Protein AF-A0A7C6TUE0-F1 (afdb_monomer_lite)

Sequence (190 aa):
ATIAELAERAGSVYVALAEEENTLAMALAAPWQLSLHDYDEIPGRWWDRRIYRERVDLGPMQSAWQAESEYIRWRLVELGSQQPTDDGEQKETQLATIILREQRQIWESLPSASYWTYRVRYRSEDPSAAPVPWNVGWGQTRDLEATSTMFHREMIRQTLLITAGALGLGIVIAVTHYIGRRRSRSSGQV

Secondary structure (DSSP, 8-state):
--HHHHHHHHHHHHHHHTTS-SHHHHHHHGGGS-EEEEEEEE--SSEEEEEEEEEEE-HHHHHHHHHHHHHHHHHHHHHHH---SSHHHHHHHHHHHHHHHHHHHHHHHHHHH-EEEE----TT--GGGPPPPEEEETT-EEEEEEEEEEE-HHHHHHHHHHHHHHHHHHHHHHHHHHHHHHHHHHTS--

Radius of gyration: 34.16 Å; chains: 1; bounding box: 78×21×117 Å

Structure (mmCIF, N/CA/C/O backbone):
data_AF-A0A7C6TUE0-F1
#
_entry.id   AF-A0A7C6TUE0-F1
#
loop_
_atom_site.group_PDB
_atom_site.id
_atom_site.type_symbol
_atom_site.label_atom_id
_atom_site.label_alt_id
_atom_site.label_comp_id
_atom_site.label_asym_id
_atom_site.label_entity_id
_atom_site.label_seq_id
_atom_site.pdbx_PDB_ins_code
_atom_site.Cartn_x
_atom_site.Cartn_y
_atom_site.Cartn_z
_atom_site.occupancy
_atom_site.B_iso_or_equiv
_atom_site.auth_seq_id
_atom_site.auth_comp_id
_atom_site.auth_asym_id
_atom_site.auth_atom_id
_atom_site.pdbx_PDB_model_num
ATOM 1 N N . ALA A 1 1 ? 22.301 5.006 -1.115 1.00 62.47 1 ALA A N 1
ATOM 2 C CA . ALA A 1 1 ? 21.858 4.196 0.027 1.00 62.47 1 ALA A CA 1
ATOM 3 C C . ALA A 1 1 ? 21.793 2.755 -0.437 1.00 62.47 1 ALA A C 1
ATOM 5 O O . ALA A 1 1 ? 21.322 2.524 -1.548 1.00 62.47 1 ALA A O 1
ATOM 6 N N . THR A 1 2 ? 22.331 1.821 0.339 1.00 81.31 2 THR A N 1
ATOM 7 C CA . THR A 1 2 ? 22.152 0.386 0.071 1.00 81.31 2 THR A CA 1
ATOM 8 C C . THR A 1 2 ? 20.732 -0.033 0.470 1.00 81.31 2 THR A C 1
ATOM 10 O O . THR A 1 2 ? 20.082 0.664 1.250 1.00 81.31 2 THR A O 1
ATOM 13 N N . ILE A 1 3 ? 20.239 -1.167 -0.041 1.00 82.38 3 ILE A N 1
ATOM 14 C CA . ILE A 1 3 ? 18.932 -1.723 0.365 1.00 82.38 3 ILE A CA 1
ATOM 15 C C . ILE A 1 3 ? 18.876 -1.912 1.889 1.00 82.38 3 ILE A C 1
ATOM 17 O O . ILE A 1 3 ? 17.882 -1.562 2.516 1.00 82.38 3 ILE A O 1
ATOM 21 N N . ALA A 1 4 ? 19.976 -2.378 2.487 1.00 83.62 4 ALA A N 1
ATOM 22 C CA . ALA A 1 4 ? 20.094 -2.556 3.931 1.00 83.62 4 ALA A CA 1
ATOM 23 C C . ALA A 1 4 ? 19.924 -1.238 4.708 1.00 83.62 4 ALA A C 1
ATOM 25 O O . ALA A 1 4 ? 19.180 -1.197 5.679 1.00 83.62 4 ALA A O 1
ATOM 26 N N . GLU A 1 5 ? 20.549 -0.149 4.251 1.00 86.56 5 GLU A N 1
ATOM 27 C CA . GLU A 1 5 ? 20.421 1.165 4.894 1.00 86.56 5 GLU A CA 1
ATOM 28 C C . GLU A 1 5 ? 18.988 1.717 4.789 1.00 86.56 5 GLU A C 1
ATOM 30 O O . GLU A 1 5 ? 18.484 2.350 5.715 1.00 86.56 5 GLU A O 1
ATOM 35 N N . LEU A 1 6 ? 18.309 1.475 3.663 1.00 84.56 6 LEU A N 1
ATOM 36 C CA . LEU A 1 6 ? 16.906 1.860 3.494 1.00 84.56 6 LEU A CA 1
ATOM 37 C C . LEU A 1 6 ? 15.983 1.038 4.394 1.00 84.56 6 LEU A C 1
ATOM 39 O O . LEU A 1 6 ? 15.095 1.614 5.017 1.00 84.56 6 LEU A O 1
ATOM 43 N N . ALA A 1 7 ? 16.212 -0.272 4.494 1.00 86.31 7 ALA A N 1
ATOM 44 C CA . ALA A 1 7 ? 15.457 -1.154 5.375 1.00 86.31 7 ALA A CA 1
ATOM 45 C C . ALA A 1 7 ? 15.642 -0.773 6.852 1.00 86.31 7 ALA A C 1
ATOM 47 O O . ALA A 1 7 ? 14.667 -0.727 7.594 1.00 86.31 7 ALA A O 1
ATOM 48 N N . GLU A 1 8 ? 16.861 -0.422 7.267 1.00 88.50 8 GLU A N 1
ATOM 49 C CA . GLU A 1 8 ? 17.145 0.043 8.629 1.00 88.50 8 GLU A CA 1
ATOM 50 C C . GLU A 1 8 ? 16.400 1.347 8.951 1.00 88.50 8 GLU A C 1
ATOM 52 O O . GLU A 1 8 ? 15.729 1.450 9.979 1.00 88.50 8 GLU A O 1
ATOM 57 N N . ARG A 1 9 ? 16.457 2.335 8.049 1.00 89.75 9 ARG A N 1
ATOM 58 C CA . ARG A 1 9 ? 15.752 3.615 8.228 1.00 89.75 9 ARG A CA 1
ATOM 59 C C . ARG A 1 9 ? 14.234 3.462 8.183 1.00 89.75 9 ARG A C 1
ATOM 61 O O . ARG A 1 9 ? 13.539 4.127 8.940 1.00 89.75 9 ARG A O 1
ATOM 68 N N . ALA A 1 10 ? 13.710 2.618 7.298 1.00 88.88 10 ALA A N 1
ATOM 69 C CA . ALA A 1 10 ? 12.282 2.325 7.260 1.00 88.88 10 ALA A CA 1
ATOM 70 C C . ALA A 1 10 ? 11.846 1.615 8.549 1.00 88.88 10 ALA A C 1
ATOM 72 O O . ALA A 1 10 ? 10.850 2.001 9.152 1.00 88.88 10 ALA A O 1
ATOM 73 N N . GLY A 1 11 ? 12.653 0.668 9.034 1.00 89.94 11 GLY A N 1
ATOM 74 C CA . GLY A 1 11 ? 12.426 -0.028 10.295 1.00 89.94 11 GLY A CA 1
ATOM 75 C C . GLY A 1 11 ? 12.388 0.907 11.504 1.00 89.94 11 GLY A C 1
ATOM 76 O O . GLY A 1 11 ? 11.521 0.750 12.357 1.00 89.94 11 GLY A O 1
ATOM 77 N N . SER A 1 12 ? 13.262 1.917 11.577 1.00 90.62 12 SER A N 1
ATOM 78 C CA . SER A 1 12 ? 13.230 2.877 12.690 1.00 90.62 12 SER A CA 1
ATOM 79 C C . SER A 1 12 ? 11.977 3.757 12.675 1.00 90.62 12 SER A C 1
ATOM 81 O O . SER A 1 12 ? 11.403 4.012 13.732 1.00 90.62 12 SER A O 1
ATOM 83 N N . VAL A 1 13 ? 11.507 4.163 11.490 1.00 91.06 13 VAL A N 1
ATOM 84 C CA . VAL A 1 13 ? 10.233 4.884 11.342 1.00 91.06 13 VAL A CA 1
ATOM 85 C C . VAL A 1 13 ? 9.054 3.982 11.697 1.00 91.06 13 VAL A C 1
ATOM 87 O O . VAL A 1 13 ? 8.159 4.416 12.416 1.00 91.06 13 VAL A O 1
ATOM 90 N N . TYR A 1 14 ? 9.071 2.725 11.246 1.00 90.75 14 TYR A N 1
ATOM 91 C CA . TYR A 1 14 ? 8.049 1.743 11.594 1.00 90.75 14 TYR A CA 1
ATOM 92 C C . TYR A 1 14 ? 7.940 1.581 13.111 1.00 90.75 14 TYR A C 1
ATOM 94 O O . TYR A 1 14 ? 6.852 1.724 13.650 1.00 90.75 14 TYR A O 1
ATOM 102 N N . VAL A 1 15 ? 9.058 1.353 13.808 1.00 89.88 15 VAL A N 1
ATOM 103 C CA . VAL A 1 15 ? 9.068 1.182 15.270 1.00 89.88 15 VAL A CA 1
ATOM 104 C C . VAL A 1 15 ? 8.556 2.433 15.985 1.00 89.88 15 VAL A C 1
ATOM 106 O O . VAL A 1 15 ? 7.777 2.309 16.921 1.00 89.88 15 VAL A O 1
ATOM 109 N N . ALA A 1 16 ? 8.946 3.628 15.532 1.00 90.50 16 ALA A N 1
ATOM 110 C CA . ALA A 1 16 ? 8.485 4.878 16.134 1.00 90.50 16 ALA A CA 1
ATOM 111 C C . ALA A 1 16 ? 6.979 5.129 15.935 1.00 90.50 16 ALA A C 1
ATOM 113 O O . ALA A 1 16 ? 6.348 5.758 16.776 1.00 90.50 16 ALA A O 1
ATOM 114 N N . LEU A 1 17 ? 6.403 4.671 14.819 1.00 89.19 17 LEU A N 1
ATOM 115 C CA . LEU A 1 17 ? 4.977 4.846 14.525 1.00 89.19 17 LEU A CA 1
ATOM 116 C C . LEU A 1 17 ? 4.108 3.725 15.095 1.00 89.19 17 LEU A C 1
ATOM 118 O O . LEU A 1 17 ? 2.968 3.984 15.451 1.00 89.19 17 LEU A O 1
ATOM 122 N N . ALA A 1 18 ? 4.633 2.504 15.181 1.00 84.50 18 ALA A N 1
ATOM 123 C CA . ALA A 1 18 ? 3.927 1.324 15.675 1.00 84.50 18 ALA A CA 1
ATOM 124 C C . ALA A 1 18 ? 4.063 1.126 17.197 1.00 84.50 18 ALA A C 1
ATOM 126 O O . ALA A 1 18 ? 3.711 0.063 17.699 1.00 84.50 18 ALA A O 1
ATOM 127 N N . GLU A 1 19 ? 4.592 2.113 17.931 1.00 86.12 19 GLU A N 1
ATOM 128 C CA . GLU A 1 19 ? 4.672 2.066 19.400 1.00 86.12 19 GLU A CA 1
ATOM 129 C C . GLU A 1 19 ? 3.275 1.974 20.030 1.00 86.12 19 GLU A C 1
ATOM 131 O O . GLU A 1 19 ? 3.066 1.252 21.004 1.00 86.12 19 GLU A O 1
ATOM 136 N N . GLU A 1 20 ? 2.298 2.660 19.436 1.00 80.94 20 GLU A N 1
ATOM 137 C CA . GLU A 1 20 ? 0.895 2.502 19.786 1.00 80.94 20 GLU A CA 1
ATOM 138 C C . GLU A 1 20 ? 0.277 1.399 18.914 1.00 80.94 20 GLU A C 1
ATOM 140 O O . GLU A 1 20 ? 0.155 1.548 17.702 1.00 80.94 20 GLU A O 1
ATOM 145 N N . GLU A 1 21 ? -0.170 0.295 19.519 1.00 80.12 21 GLU A N 1
ATOM 146 C CA 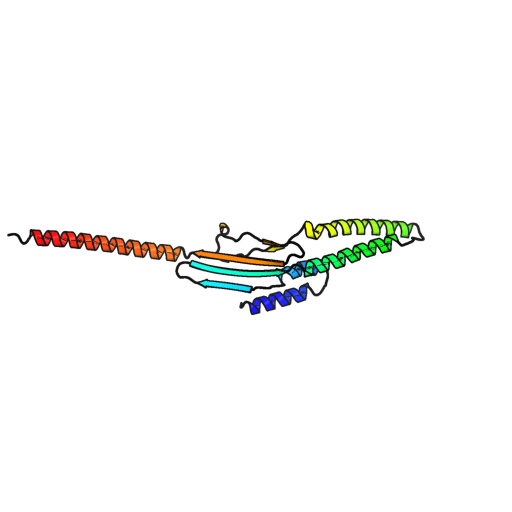. GLU A 1 21 ? -0.832 -0.824 18.818 1.00 80.12 21 GLU A CA 1
ATOM 147 C C . GLU A 1 21 ? -2.283 -0.499 18.396 1.00 80.12 21 GLU A C 1
ATOM 149 O O . GLU A 1 21 ? -3.164 -1.360 18.404 1.00 80.12 21 GLU A O 1
ATOM 154 N N . ASN A 1 22 ? -2.559 0.759 18.049 1.00 87.12 22 ASN A N 1
ATOM 155 C CA . ASN A 1 22 ? -3.864 1.191 17.565 1.00 87.12 22 ASN A CA 1
ATOM 156 C C . ASN A 1 22 ? -3.936 1.133 16.031 1.00 87.12 22 ASN A C 1
ATOM 158 O O . ASN A 1 22 ? -2.925 1.142 15.321 1.00 87.12 22 ASN A O 1
ATOM 162 N N . THR A 1 23 ? -5.149 1.070 15.487 1.00 88.44 23 THR A N 1
ATOM 163 C CA . THR A 1 23 ? -5.360 0.890 14.042 1.00 88.44 23 THR A CA 1
ATOM 164 C C . THR A 1 23 ? -4.759 2.021 13.218 1.00 88.44 23 THR A C 1
ATOM 166 O O . THR A 1 23 ? -4.233 1.779 12.133 1.00 88.44 23 THR A O 1
ATOM 169 N N . LEU A 1 24 ? -4.835 3.261 13.707 1.00 88.94 24 LEU A N 1
ATOM 170 C CA . LEU A 1 24 ? -4.335 4.427 12.983 1.00 88.94 24 LEU A CA 1
ATOM 171 C C . LEU A 1 24 ? -2.806 4.418 12.907 1.00 88.94 24 LEU A C 1
ATOM 173 O O . LEU A 1 24 ? -2.247 4.639 11.835 1.00 88.94 24 LEU A O 1
ATOM 177 N N . ALA A 1 25 ? -2.143 4.133 14.022 1.00 90.31 25 ALA A N 1
ATOM 178 C CA . ALA A 1 25 ? -0.702 3.974 14.122 1.00 90.31 25 ALA A CA 1
ATOM 179 C C . ALA A 1 25 ? -0.218 2.858 13.192 1.00 90.31 25 ALA A C 1
ATOM 181 O O . ALA A 1 25 ? 0.658 3.093 12.362 1.00 90.31 25 ALA A O 1
ATOM 182 N N . MET A 1 26 ? -0.875 1.695 13.214 1.00 90.44 26 MET A N 1
ATOM 183 C CA . MET A 1 26 ? -0.559 0.589 12.305 1.00 90.44 26 MET A CA 1
ATOM 184 C C . MET A 1 26 ? -0.815 0.940 10.837 1.00 90.44 26 MET A C 1
ATOM 186 O O . MET A 1 26 ? -0.030 0.559 9.970 1.00 90.44 26 MET A O 1
ATOM 190 N N . ALA A 1 27 ? -1.866 1.708 10.537 1.00 89.19 27 ALA A N 1
ATOM 191 C CA . ALA A 1 27 ? -2.110 2.199 9.187 1.00 89.19 27 ALA A CA 1
ATOM 192 C C . ALA A 1 27 ? -0.994 3.150 8.730 1.00 89.19 27 ALA A C 1
ATOM 194 O O . ALA A 1 27 ? -0.473 2.992 7.630 1.00 89.19 27 ALA A O 1
ATOM 195 N N . LEU A 1 28 ? -0.578 4.098 9.572 1.00 90.75 28 LEU A N 1
ATOM 196 C CA . LEU A 1 28 ? 0.505 5.041 9.271 1.00 90.75 28 LEU A CA 1
ATOM 197 C C . LEU A 1 28 ? 1.881 4.368 9.194 1.00 90.75 28 LEU A C 1
ATOM 199 O O . LEU A 1 28 ? 2.735 4.814 8.426 1.00 90.75 28 LEU A O 1
ATOM 203 N N . ALA A 1 29 ? 2.091 3.305 9.969 1.00 91.50 29 ALA A N 1
ATOM 204 C CA . ALA A 1 29 ? 3.317 2.520 9.986 1.00 91.50 29 ALA A CA 1
ATOM 205 C C . ALA A 1 29 ? 3.418 1.562 8.788 1.00 91.50 29 ALA A C 1
ATOM 207 O O . ALA A 1 29 ? 4.528 1.275 8.343 1.00 91.50 29 ALA A O 1
ATOM 208 N N . ALA A 1 30 ? 2.293 1.103 8.226 1.00 89.00 30 ALA A N 1
ATOM 209 C CA . ALA A 1 30 ? 2.255 0.090 7.168 1.00 89.00 30 ALA A CA 1
ATOM 210 C C . ALA A 1 30 ? 3.186 0.355 5.961 1.00 89.00 30 ALA A C 1
ATOM 212 O O . ALA A 1 30 ? 3.859 -0.579 5.524 1.00 89.00 30 ALA A O 1
ATOM 213 N N . PRO A 1 31 ? 3.322 1.590 5.430 1.00 87.88 31 PRO A N 1
ATOM 214 C CA . PRO A 1 31 ? 4.249 1.871 4.328 1.00 87.88 31 PRO A CA 1
ATOM 215 C C . PRO A 1 31 ? 5.730 1.671 4.679 1.00 87.88 31 PRO A C 1
ATOM 217 O O . PRO A 1 31 ? 6.564 1.578 3.783 1.00 87.88 31 PRO A O 1
ATOM 220 N N . TRP A 1 32 ? 6.066 1.643 5.968 1.00 89.06 32 TRP A N 1
ATOM 221 C CA . TRP A 1 32 ? 7.436 1.552 6.475 1.00 89.06 32 TRP A CA 1
ATOM 222 C C . TRP A 1 32 ? 7.843 0.129 6.847 1.00 89.06 32 TRP A C 1
ATOM 224 O O . TRP A 1 32 ? 9.010 -0.108 7.161 1.00 89.06 32 TRP A O 1
ATOM 234 N N . GLN A 1 33 ? 6.921 -0.833 6.758 1.00 85.31 33 GLN A N 1
ATOM 235 C CA . GLN A 1 33 ? 7.197 -2.259 6.924 1.00 85.31 33 GLN A CA 1
ATOM 236 C C . GLN A 1 33 ? 7.861 -2.832 5.658 1.00 85.31 33 GLN A C 1
ATOM 238 O O . GLN A 1 33 ? 7.369 -3.757 5.014 1.00 85.31 33 GLN A O 1
ATOM 243 N N . LEU A 1 34 ? 8.976 -2.211 5.273 1.00 78.44 34 LEU A N 1
ATOM 244 C CA . LEU A 1 34 ? 9.645 -2.395 3.994 1.00 78.44 34 LEU A CA 1
ATOM 245 C C . LEU A 1 34 ? 10.171 -3.831 3.861 1.00 78.44 34 LEU A C 1
ATOM 247 O O . LEU A 1 34 ? 11.120 -4.223 4.541 1.00 78.44 34 LEU A O 1
ATOM 251 N N . SER A 1 35 ? 9.606 -4.595 2.927 1.00 81.31 35 SER A N 1
ATOM 252 C CA . SER A 1 35 ? 10.141 -5.894 2.502 1.00 81.31 35 SER A CA 1
ATOM 253 C C . SER A 1 35 ? 10.620 -5.799 1.054 1.00 81.31 35 SER A C 1
ATOM 255 O O . SER A 1 35 ? 10.066 -6.400 0.126 1.00 81.31 35 SER A O 1
ATOM 257 N N . LEU A 1 36 ? 11.645 -4.970 0.844 1.00 81.81 36 LEU A N 1
ATOM 258 C CA . LEU A 1 36 ? 12.249 -4.761 -0.468 1.00 81.81 36 LEU A CA 1
ATOM 259 C C . LEU A 1 36 ? 13.074 -5.994 -0.855 1.00 81.81 36 LEU A C 1
ATOM 261 O O . LEU A 1 36 ? 14.053 -6.327 -0.191 1.00 81.81 36 LEU A O 1
ATOM 265 N N . HIS A 1 37 ? 12.662 -6.669 -1.924 1.00 82.25 37 HIS A N 1
ATOM 266 C CA . HIS A 1 37 ? 13.319 -7.875 -2.426 1.00 82.25 37 HIS A CA 1
ATOM 267 C C . HIS A 1 37 ? 14.381 -7.540 -3.467 1.00 82.25 37 HIS A C 1
ATOM 269 O O . HIS A 1 37 ? 15.447 -8.149 -3.474 1.00 82.25 37 HIS A O 1
ATOM 275 N N . ASP A 1 38 ? 14.076 -6.591 -4.351 1.00 81.44 38 ASP A N 1
ATOM 276 C CA . ASP A 1 38 ? 14.941 -6.252 -5.473 1.00 81.44 38 ASP A CA 1
ATOM 277 C C . ASP A 1 38 ? 14.863 -4.756 -5.780 1.00 81.44 38 ASP A C 1
ATOM 279 O O . ASP A 1 38 ? 13.778 -4.171 -5.875 1.00 81.44 38 ASP A O 1
ATOM 283 N N . TYR A 1 39 ? 16.029 -4.144 -5.931 1.00 83.69 39 TYR A N 1
ATOM 284 C CA . TYR A 1 39 ? 16.178 -2.794 -6.445 1.00 83.69 39 TYR A CA 1
ATOM 285 C C . TYR A 1 39 ? 17.479 -2.733 -7.229 1.00 83.69 39 TYR A C 1
ATOM 287 O O . TYR A 1 39 ? 18.543 -2.461 -6.670 1.00 83.69 39 TYR A O 1
ATOM 295 N N . ASP A 1 40 ? 17.357 -2.971 -8.528 1.00 84.19 40 ASP A N 1
ATOM 296 C CA . ASP A 1 40 ? 18.490 -3.046 -9.432 1.00 84.19 40 ASP A CA 1
ATOM 297 C C . ASP A 1 40 ? 18.333 -2.070 -10.594 1.00 84.19 40 ASP A C 1
ATOM 299 O O . ASP A 1 40 ? 17.267 -1.906 -11.198 1.00 84.19 40 ASP A O 1
ATOM 303 N N . GLU A 1 41 ? 19.449 -1.434 -10.934 1.00 85.50 41 GLU A N 1
ATOM 304 C CA . GLU A 1 41 ? 19.620 -0.679 -12.164 1.00 85.50 41 GLU A CA 1
ATOM 305 C C . GLU A 1 41 ? 20.667 -1.410 -13.000 1.00 85.50 41 GLU A C 1
ATOM 307 O O . GLU A 1 41 ? 21.833 -1.506 -12.625 1.00 85.50 41 GLU A O 1
ATOM 312 N N . ILE A 1 42 ? 20.225 -1.972 -14.121 1.00 89.00 42 ILE A N 1
ATOM 313 C CA . ILE A 1 42 ? 21.058 -2.677 -15.087 1.00 89.00 42 ILE A CA 1
ATOM 314 C C . ILE A 1 42 ? 21.424 -1.660 -16.172 1.00 89.00 42 ILE A C 1
ATOM 316 O O . ILE A 1 42 ? 20.586 -1.382 -17.043 1.00 89.00 42 ILE A O 1
ATOM 320 N N . PRO A 1 43 ? 22.641 -1.085 -16.132 1.00 86.94 43 PRO A N 1
ATOM 321 C CA . PRO A 1 43 ? 23.046 -0.082 -17.096 1.00 86.94 43 PRO A CA 1
ATOM 322 C C . PRO A 1 43 ? 23.337 -0.726 -18.448 1.00 86.94 43 PRO A C 1
ATOM 324 O O . PRO A 1 43 ? 23.966 -1.787 -18.540 1.00 86.94 43 PRO A O 1
ATOM 327 N N . GLY A 1 44 ? 22.940 -0.055 -19.520 1.00 87.56 44 GLY A N 1
ATOM 328 C CA . GLY A 1 44 ? 23.241 -0.479 -20.879 1.00 87.56 44 GLY A CA 1
ATOM 329 C C . GLY A 1 44 ? 23.688 0.686 -21.751 1.00 87.56 44 GLY A C 1
ATOM 330 O O . GLY A 1 44 ? 23.534 1.862 -21.435 1.00 87.56 44 GLY A O 1
ATOM 331 N N . ARG A 1 45 ? 24.291 0.365 -22.901 1.00 84.38 45 ARG A N 1
ATOM 332 C CA . ARG A 1 45 ? 24.821 1.406 -23.799 1.00 84.38 45 ARG A CA 1
ATOM 333 C C . ARG A 1 45 ? 23.710 2.285 -24.376 1.00 84.38 45 ARG A C 1
ATOM 335 O O . ARG A 1 45 ? 23.848 3.498 -24.426 1.00 84.38 45 ARG A O 1
ATOM 342 N N . TRP A 1 46 ? 22.599 1.686 -24.792 1.00 86.75 46 TRP A N 1
ATOM 343 C CA . TRP A 1 46 ? 21.488 2.410 -25.429 1.00 86.75 46 TRP A CA 1
ATOM 344 C C . TRP A 1 46 ? 20.255 2.549 -24.539 1.00 86.75 46 TRP A C 1
ATOM 346 O O . TRP A 1 46 ? 19.357 3.331 -24.854 1.00 86.75 46 TRP A O 1
ATOM 356 N N . TRP A 1 47 ? 20.198 1.781 -23.458 1.00 86.38 47 TRP A N 1
ATOM 357 C CA . TRP A 1 47 ? 19.084 1.750 -22.530 1.00 86.38 47 TRP A CA 1
ATOM 358 C C . TRP A 1 47 ? 19.557 1.301 -21.155 1.00 86.38 47 TRP A C 1
ATOM 360 O O . TRP A 1 47 ? 20.462 0.478 -21.080 1.00 86.38 47 TRP A O 1
ATOM 370 N N . ASP A 1 48 ? 18.882 1.773 -20.116 1.00 88.69 48 ASP A N 1
ATOM 371 C CA . ASP A 1 48 ? 19.012 1.287 -18.745 1.00 88.69 48 ASP A CA 1
ATOM 372 C C . ASP A 1 48 ? 17.712 0.592 -18.346 1.00 88.69 48 ASP A C 1
ATOM 374 O O . ASP A 1 48 ? 16.616 1.062 -18.673 1.00 88.69 48 ASP A O 1
ATOM 378 N N . ARG A 1 49 ? 17.813 -0.545 -17.656 1.00 88.56 49 ARG A N 1
ATOM 379 C CA . ARG A 1 49 ? 16.649 -1.245 -17.101 1.00 88.56 49 ARG A CA 1
ATOM 380 C C . ARG A 1 49 ? 16.655 -1.107 -15.595 1.00 88.56 49 ARG A C 1
ATOM 382 O O . ARG A 1 49 ? 17.649 -1.410 -14.952 1.00 88.56 49 ARG A O 1
ATOM 389 N N . ARG A 1 50 ? 15.520 -0.702 -15.043 1.00 87.88 50 ARG A N 1
ATOM 390 C CA . ARG A 1 50 ? 15.296 -0.598 -13.605 1.00 87.88 50 ARG A CA 1
ATOM 391 C C . ARG A 1 50 ? 14.280 -1.638 -13.191 1.00 87.88 50 ARG A C 1
ATOM 393 O O . ARG A 1 50 ? 13.222 -1.731 -13.815 1.00 87.88 50 ARG A O 1
ATOM 400 N N . ILE A 1 51 ? 14.615 -2.402 -12.165 1.00 88.12 51 ILE A N 1
ATOM 401 C CA . ILE A 1 51 ? 13.770 -3.445 -11.597 1.00 88.12 51 ILE A CA 1
ATOM 402 C C . ILE A 1 51 ? 13.498 -3.061 -10.150 1.00 88.12 51 ILE A C 1
ATOM 404 O O . ILE A 1 51 ? 14.402 -2.682 -9.410 1.00 88.12 51 ILE A O 1
ATOM 408 N N . TYR A 1 52 ? 12.231 -3.117 -9.771 1.00 89.25 52 TYR A N 1
ATOM 409 C CA . TYR A 1 52 ? 11.772 -2.893 -8.415 1.00 89.25 52 TYR A CA 1
ATOM 410 C C . TYR A 1 52 ? 10.856 -4.040 -8.012 1.00 89.25 52 TYR A C 1
ATOM 412 O O . TYR A 1 52 ? 9.882 -4.316 -8.719 1.00 89.25 52 TYR A O 1
ATOM 420 N N . ARG A 1 53 ? 11.158 -4.679 -6.880 1.00 91.06 53 ARG A N 1
ATOM 421 C CA . ARG A 1 53 ? 10.308 -5.693 -6.259 1.00 91.06 53 ARG A CA 1
ATOM 422 C C . ARG A 1 53 ? 10.208 -5.470 -4.761 1.00 91.06 53 ARG A C 1
ATOM 424 O O . ARG A 1 53 ? 11.216 -5.479 -4.057 1.00 91.06 53 ARG A O 1
ATOM 431 N N . GLU A 1 54 ? 8.988 -5.337 -4.274 1.00 91.62 54 GLU A N 1
ATOM 432 C CA . GLU A 1 54 ? 8.668 -5.194 -2.856 1.00 91.62 54 GLU A CA 1
ATOM 433 C C . GLU A 1 54 ? 7.514 -6.124 -2.497 1.00 91.62 54 GLU A C 1
ATOM 435 O O . GLU A 1 54 ? 6.589 -6.297 -3.284 1.00 91.62 54 GLU A O 1
ATOM 440 N N . ARG A 1 55 ? 7.540 -6.693 -1.293 1.00 92.19 55 ARG A N 1
ATOM 441 C CA . ARG A 1 55 ? 6.377 -7.355 -0.712 1.00 92.19 55 ARG A CA 1
ATOM 442 C C . ARG A 1 55 ? 5.733 -6.435 0.310 1.00 92.19 55 ARG A C 1
ATOM 444 O O . ARG A 1 55 ? 6.370 -6.039 1.279 1.00 92.19 55 ARG A O 1
ATOM 451 N N . VAL A 1 56 ? 4.461 -6.132 0.105 1.00 92.62 56 VAL A N 1
ATOM 452 C CA . VAL A 1 56 ? 3.652 -5.364 1.052 1.00 92.62 56 VAL A CA 1
ATOM 453 C C . VAL A 1 56 ? 2.778 -6.329 1.833 1.00 92.62 56 VAL A C 1
ATOM 455 O O . VAL A 1 56 ? 2.128 -7.189 1.236 1.00 92.62 56 VAL A O 1
ATOM 458 N N . ASP A 1 57 ? 2.742 -6.176 3.154 1.00 91.81 57 ASP A N 1
ATOM 459 C CA . ASP A 1 57 ? 1.854 -6.934 4.030 1.00 91.81 57 ASP A CA 1
ATOM 460 C C . ASP A 1 57 ? 1.009 -5.998 4.896 1.00 91.81 57 ASP A C 1
ATOM 462 O O . ASP A 1 57 ? 1.522 -5.304 5.767 1.00 91.81 57 ASP A O 1
ATOM 466 N N . LEU A 1 58 ? -0.303 -5.983 4.651 1.00 92.56 58 LEU A N 1
ATOM 467 C CA . LEU A 1 58 ? -1.270 -5.206 5.428 1.00 92.56 58 LEU A CA 1
ATOM 468 C C . LEU A 1 58 ? -2.038 -6.063 6.448 1.00 92.56 58 LEU A C 1
ATOM 470 O O . LEU A 1 58 ? -3.037 -5.604 7.010 1.00 92.56 58 LEU A O 1
A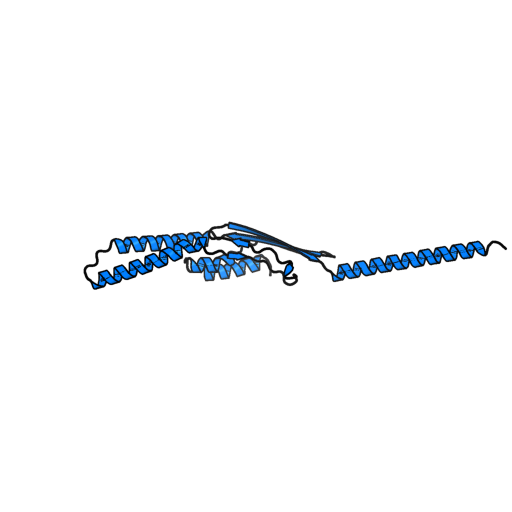TOM 474 N N . GLY A 1 59 ? -1.587 -7.297 6.701 1.00 91.19 59 GLY A N 1
ATOM 475 C CA . GLY A 1 59 ? -2.114 -8.177 7.747 1.00 91.19 59 GLY A CA 1
ATOM 476 C C . GLY A 1 59 ? -2.125 -7.541 9.146 1.00 91.19 59 GLY A C 1
ATOM 477 O O . GLY A 1 59 ? -3.179 -7.535 9.782 1.00 91.19 59 GLY A O 1
ATOM 478 N N . PRO A 1 60 ? -1.020 -6.939 9.625 1.00 89.50 60 PRO A N 1
ATOM 479 C CA . PRO A 1 60 ? -0.976 -6.326 10.956 1.00 89.50 60 PRO A CA 1
ATOM 480 C C . PRO A 1 60 ? -2.002 -5.199 11.152 1.00 89.50 60 PRO A C 1
ATOM 482 O O . PRO A 1 60 ? -2.657 -5.131 12.190 1.00 89.50 60 PRO A O 1
ATOM 485 N N . MET A 1 61 ? -2.207 -4.362 10.129 1.00 90.56 61 MET A N 1
ATOM 486 C CA . MET A 1 61 ? -3.226 -3.304 10.141 1.00 90.56 61 MET A CA 1
ATOM 487 C C . MET A 1 61 ? -4.646 -3.883 10.258 1.00 90.56 61 MET A C 1
ATOM 489 O O . MET A 1 61 ? -5.474 -3.366 11.005 1.00 90.56 61 MET A O 1
ATOM 493 N N . GLN A 1 62 ? -4.925 -4.983 9.550 1.00 92.50 62 GLN A N 1
ATOM 494 C CA . GLN A 1 62 ? -6.208 -5.686 9.633 1.00 92.50 62 GLN A CA 1
ATOM 495 C C . GLN A 1 62 ? -6.450 -6.273 11.028 1.00 92.50 62 GLN A C 1
ATOM 497 O O . GLN A 1 62 ? -7.573 -6.198 11.527 1.00 92.50 62 GLN A O 1
ATOM 502 N N . SER A 1 63 ? -5.416 -6.829 11.658 1.00 92.19 63 SER A N 1
ATOM 503 C CA . SER A 1 63 ? -5.499 -7.373 13.017 1.00 92.19 63 SER A CA 1
ATOM 504 C C . SER A 1 63 ? -5.779 -6.285 14.056 1.00 92.19 63 SER A C 1
ATOM 506 O O . SER A 1 63 ? -6.659 -6.467 14.896 1.00 92.19 63 SER A O 1
ATOM 508 N N . ALA A 1 64 ? -5.097 -5.136 13.971 1.00 91.38 64 ALA A N 1
ATOM 509 C CA . ALA A 1 64 ? -5.342 -3.998 14.863 1.00 91.38 64 ALA A CA 1
ATOM 510 C C . ALA A 1 64 ? -6.791 -3.491 14.747 1.00 91.38 64 ALA A C 1
ATOM 512 O O . ALA A 1 64 ? -7.492 -3.341 15.750 1.00 91.38 64 ALA A O 1
ATOM 513 N N . TRP A 1 65 ? -7.295 -3.363 13.515 1.00 92.88 65 TRP A N 1
ATOM 514 C CA . TRP A 1 65 ? -8.692 -2.992 13.281 1.00 92.88 65 TRP A CA 1
ATOM 515 C C . TRP A 1 65 ? -9.690 -4.009 13.826 1.00 92.88 65 TRP A C 1
ATOM 517 O O . TRP A 1 65 ? -10.717 -3.609 14.380 1.00 92.88 65 TRP A O 1
ATOM 527 N N . GLN A 1 66 ? -9.414 -5.310 13.691 1.00 92.94 66 GLN A N 1
ATOM 528 C CA . GLN A 1 66 ? -10.272 -6.353 14.260 1.00 92.94 66 GLN A CA 1
ATOM 529 C C . GLN A 1 66 ? -10.340 -6.230 15.784 1.00 92.94 66 GLN A C 1
ATOM 531 O O . GLN A 1 66 ? -11.441 -6.240 16.332 1.00 92.94 66 GLN A O 1
ATOM 536 N N . ALA A 1 67 ? -9.199 -6.039 16.450 1.00 91.75 67 ALA A N 1
ATOM 537 C CA . ALA A 1 67 ? -9.140 -5.884 17.901 1.00 91.75 67 ALA A CA 1
ATOM 538 C C . ALA A 1 67 ? -9.956 -4.671 18.387 1.00 91.75 67 ALA A C 1
ATOM 540 O O . ALA A 1 67 ? -10.785 -4.798 19.291 1.00 91.75 67 ALA A O 1
ATOM 541 N N . GLU A 1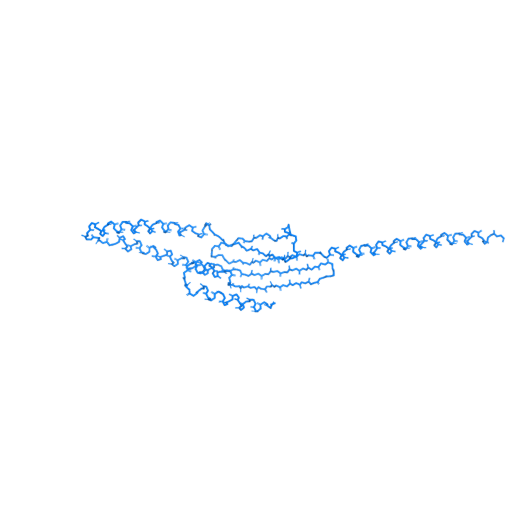 68 ? -9.800 -3.509 17.748 1.00 90.44 68 GLU A N 1
ATOM 542 C CA . GLU A 1 68 ? -10.569 -2.309 18.103 1.00 90.44 68 GLU A CA 1
ATOM 543 C C . GLU A 1 68 ? -12.065 -2.448 17.785 1.00 90.44 68 GLU A C 1
ATOM 545 O O . GLU A 1 68 ? -12.918 -2.031 18.573 1.00 90.44 68 GLU A O 1
ATOM 550 N N . SER A 1 69 ? -12.408 -3.090 16.666 1.00 90.94 69 SER A N 1
ATOM 551 C CA . SER A 1 69 ? -13.803 -3.368 16.302 1.00 90.94 69 SER A CA 1
ATOM 552 C C . SER A 1 69 ? -14.486 -4.260 17.338 1.00 90.94 69 SER A C 1
ATOM 554 O O . SER A 1 69 ? -15.632 -4.021 17.731 1.00 90.94 69 SER A O 1
ATOM 556 N N . GLU A 1 70 ? -13.784 -5.293 17.805 1.00 91.12 70 GLU A N 1
ATOM 557 C CA . GLU A 1 70 ? -14.276 -6.176 18.855 1.00 91.12 70 GLU A CA 1
ATOM 558 C C . GLU A 1 70 ? -14.422 -5.449 20.188 1.00 91.12 70 GLU A C 1
ATOM 560 O O . GLU A 1 70 ? -15.440 -5.635 20.859 1.00 91.12 70 GLU A O 1
ATOM 565 N N . TYR A 1 71 ? -13.473 -4.581 20.542 1.00 90.44 71 TYR A N 1
ATOM 566 C CA . TYR A 1 71 ? -13.559 -3.752 21.742 1.00 90.44 71 TYR A CA 1
ATOM 567 C C . TYR A 1 71 ? -14.813 -2.863 21.741 1.00 90.44 71 TYR A C 1
ATOM 569 O O . TYR A 1 71 ? -15.587 -2.882 22.701 1.00 90.44 71 TYR A O 1
ATOM 577 N N . ILE A 1 72 ? -15.084 -2.149 20.641 1.00 89.81 72 ILE A N 1
ATOM 578 C CA . ILE A 1 72 ? -16.291 -1.313 20.505 1.00 89.81 72 ILE A CA 1
ATOM 579 C C . ILE A 1 72 ? -17.560 -2.170 20.620 1.00 89.81 72 ILE A C 1
ATOM 581 O O . ILE A 1 72 ? -18.526 -1.782 21.287 1.00 89.81 72 ILE A O 1
ATOM 585 N N . ARG A 1 73 ? -17.566 -3.363 20.008 1.00 90.56 73 ARG A N 1
ATOM 586 C CA . ARG A 1 73 ? -18.691 -4.304 20.109 1.00 90.56 73 ARG A CA 1
ATOM 587 C C . ARG A 1 73 ? -18.938 -4.727 21.556 1.00 90.56 73 ARG A C 1
ATOM 589 O O . ARG A 1 73 ? -20.088 -4.717 21.990 1.00 90.56 73 ARG A O 1
ATOM 596 N N . TRP A 1 74 ? -17.886 -5.063 22.299 1.00 92.75 74 TRP A N 1
ATOM 597 C CA . TRP A 1 74 ? -17.983 -5.400 23.720 1.00 92.75 74 TRP A CA 1
ATOM 598 C C . TRP A 1 74 ? -18.500 -4.230 24.556 1.00 92.75 74 TRP A C 1
ATOM 600 O O . TRP A 1 74 ? -19.401 -4.424 25.371 1.00 92.75 74 TRP A O 1
ATOM 610 N N . ARG A 1 75 ? -18.024 -3.007 24.303 1.00 91.31 75 ARG A N 1
ATOM 611 C CA . ARG A 1 75 ? -18.463 -1.817 25.044 1.00 91.31 75 ARG A CA 1
ATOM 612 C C . ARG A 1 75 ? -19.952 -1.515 24.857 1.00 91.31 75 ARG A C 1
ATOM 614 O O . ARG A 1 75 ? -20.627 -1.129 25.807 1.00 91.31 75 ARG A O 1
ATOM 621 N N . LEU A 1 76 ? -20.487 -1.738 23.657 1.00 92.19 76 LEU A N 1
ATOM 622 C CA . LEU A 1 76 ? -21.925 -1.618 23.392 1.00 92.19 76 LEU A CA 1
ATOM 623 C C . LEU A 1 76 ? -22.759 -2.664 24.145 1.00 92.19 76 LEU A C 1
ATOM 625 O O . LEU A 1 76 ? -23.859 -2.348 24.596 1.00 92.19 76 LEU A O 1
ATOM 629 N N . VAL A 1 77 ? -22.256 -3.896 24.284 1.00 92.75 77 VAL A N 1
ATOM 630 C CA . VAL A 1 77 ? -22.919 -4.942 25.085 1.00 92.75 77 VAL A CA 1
ATOM 631 C C . VAL A 1 77 ? -22.918 -4.559 26.563 1.00 92.75 77 VAL A C 1
ATOM 633 O O . VAL A 1 77 ? -23.949 -4.675 27.221 1.00 92.75 77 VAL A O 1
ATOM 636 N N . GLU A 1 78 ? -21.792 -4.050 27.066 1.00 92.56 78 GLU A N 1
ATOM 637 C CA . GLU A 1 78 ? -21.653 -3.598 28.450 1.00 92.56 78 GLU A CA 1
ATOM 638 C C . GLU A 1 78 ? -22.649 -2.476 28.774 1.00 92.56 78 GLU A C 1
ATOM 640 O O . GLU A 1 78 ? -23.437 -2.616 29.707 1.00 92.56 78 GLU A O 1
ATOM 645 N N . LEU A 1 79 ? -22.703 -1.421 27.954 1.00 89.50 79 LEU A N 1
ATOM 646 C CA . LEU A 1 79 ? -23.669 -0.327 28.120 1.00 89.50 79 LEU A CA 1
ATOM 647 C C . LEU A 1 79 ? -25.123 -0.801 28.010 1.00 89.50 79 LEU A C 1
ATOM 649 O O . LEU A 1 79 ? -25.984 -0.316 28.736 1.00 89.50 79 LEU A O 1
ATOM 653 N N . GLY A 1 80 ? -25.404 -1.776 27.142 1.00 86.56 80 GLY A N 1
ATOM 654 C CA . GLY A 1 80 ? -26.736 -2.373 27.028 1.00 86.56 80 GLY A CA 1
ATOM 655 C C . GLY A 1 80 ? -27.152 -3.209 28.244 1.00 86.56 80 GLY A C 1
ATOM 656 O O . GLY A 1 80 ? -28.342 -3.445 28.435 1.00 86.56 80 GLY A O 1
ATOM 657 N N . SER A 1 81 ? -26.191 -3.657 29.056 1.00 88.12 81 SER A N 1
ATOM 658 C CA . SER A 1 81 ? -26.436 -4.435 30.276 1.00 88.12 81 SER A CA 1
ATOM 659 C C . SER A 1 81 ? -26.538 -3.584 31.545 1.00 88.12 81 SER A C 1
ATOM 661 O O . SER A 1 81 ? -26.947 -4.093 32.589 1.00 88.12 81 SER A O 1
ATOM 663 N N . GLN A 1 82 ? -26.185 -2.298 31.469 1.00 88.62 82 GLN A N 1
ATOM 664 C CA . GLN A 1 82 ? -26.298 -1.378 32.597 1.00 88.62 82 GLN A CA 1
ATOM 665 C C . GLN A 1 82 ? -27.770 -1.069 32.898 1.00 88.62 82 GLN A C 1
ATOM 667 O O . GLN A 1 82 ? -28.593 -0.922 31.994 1.00 88.62 82 GLN A O 1
ATOM 672 N N . GLN A 1 83 ? -28.099 -0.962 34.186 1.00 85.38 83 GLN A N 1
ATOM 673 C CA . GLN A 1 83 ? -29.396 -0.489 34.670 1.00 85.38 83 GLN A CA 1
ATOM 674 C C . GLN A 1 83 ? -29.190 0.902 35.281 1.00 85.38 83 GLN A C 1
ATOM 676 O O . GLN A 1 83 ? -28.716 0.987 36.414 1.00 85.38 83 GLN A O 1
ATOM 681 N N . PRO A 1 84 ? -29.486 1.984 34.537 1.00 82.69 84 PRO A N 1
ATOM 682 C CA . PRO A 1 84 ? -29.406 3.341 35.065 1.00 82.69 84 PRO A CA 1
ATOM 683 C C . PRO A 1 84 ? -30.374 3.491 36.237 1.00 82.69 84 PRO A C 1
ATOM 685 O O . PRO A 1 84 ? -31.515 3.030 36.149 1.00 82.69 84 PRO A O 1
ATOM 688 N N . THR A 1 85 ? -29.927 4.118 37.324 1.00 85.81 85 THR A N 1
ATOM 689 C CA . THR A 1 85 ? -30.753 4.276 38.536 1.00 85.81 85 THR A CA 1
ATOM 690 C C . THR A 1 85 ? -31.440 5.646 38.575 1.00 85.81 85 THR A C 1
ATOM 692 O O . THR A 1 85 ? -32.440 5.809 39.272 1.00 85.81 85 THR A O 1
ATOM 695 N N . ASP A 1 86 ? -30.935 6.609 37.796 1.00 89.44 86 ASP A N 1
ATOM 696 C CA . ASP A 1 86 ? -31.457 7.973 37.662 1.00 89.44 86 ASP A CA 1
ATOM 697 C C . ASP A 1 86 ? -31.738 8.360 36.192 1.00 89.44 86 ASP A C 1
ATOM 699 O O . ASP A 1 86 ? -31.125 7.841 35.252 1.00 89.44 86 ASP A O 1
ATOM 703 N N . ASP A 1 87 ? -32.638 9.327 35.996 1.00 86.19 87 ASP A N 1
ATOM 704 C CA . ASP A 1 87 ? -33.007 9.900 34.696 1.00 86.19 87 ASP A CA 1
ATOM 705 C C . ASP A 1 87 ? -31.799 10.544 33.988 1.00 86.19 87 ASP A C 1
ATOM 707 O O . ASP A 1 87 ? -31.720 10.546 32.753 1.00 86.19 87 ASP A O 1
ATOM 711 N N . GLY A 1 88 ? -30.856 11.112 34.754 1.00 89.56 88 GLY A N 1
ATOM 712 C CA . GLY A 1 88 ? -29.604 11.665 34.232 1.00 89.56 88 GLY A CA 1
ATOM 713 C C . GLY A 1 88 ? -28.719 10.586 33.608 1.00 89.56 88 GLY A C 1
ATOM 714 O O . GLY A 1 88 ? -28.385 10.664 32.423 1.00 89.56 88 GLY A O 1
ATOM 715 N N . GLU A 1 89 ? -28.431 9.531 34.371 1.00 86.94 89 GLU A N 1
ATOM 716 C CA . GLU A 1 89 ? -27.657 8.367 33.916 1.00 86.94 89 GLU A CA 1
ATOM 717 C C . GLU A 1 89 ? -28.313 7.682 32.711 1.00 86.94 89 GLU A C 1
ATOM 719 O O . GLU A 1 89 ? -27.631 7.212 31.795 1.00 86.94 89 GLU A O 1
ATOM 724 N N . GLN A 1 90 ? -29.649 7.654 32.667 1.00 88.94 90 GLN A N 1
ATOM 725 C CA . GLN A 1 90 ? -30.387 7.077 31.549 1.00 88.94 90 GLN A CA 1
ATOM 726 C C . GLN A 1 90 ? -30.134 7.843 30.245 1.00 88.94 90 GLN A C 1
ATOM 728 O O . GLN A 1 90 ? -29.907 7.227 29.199 1.00 88.94 90 GLN A O 1
ATOM 733 N N . LYS A 1 91 ? -30.133 9.180 30.290 1.00 91.00 91 LYS A N 1
ATOM 734 C CA . LYS A 1 91 ? -29.847 10.024 29.118 1.00 91.00 91 LYS A CA 1
ATOM 735 C C . LYS A 1 91 ? -28.390 9.922 28.685 1.00 91.00 91 LYS A C 1
ATOM 737 O O . LYS A 1 91 ? -28.126 9.821 27.489 1.00 91.00 91 LYS A O 1
ATOM 742 N N . GLU A 1 92 ? -27.454 9.906 29.630 1.00 90.50 92 GLU A N 1
ATOM 743 C CA . GLU A 1 92 ? -26.028 9.725 29.333 1.00 90.50 92 GLU A CA 1
ATOM 744 C C . GLU A 1 92 ? -25.762 8.373 28.667 1.00 90.50 92 GLU A C 1
ATOM 746 O O . GLU A 1 92 ? -25.101 8.311 27.629 1.00 90.50 92 GLU A O 1
ATOM 751 N N . THR A 1 93 ? -26.365 7.300 29.186 1.00 91.00 93 THR A N 1
ATOM 752 C CA . THR A 1 93 ? -26.256 5.953 28.607 1.00 91.00 93 THR A CA 1
ATOM 753 C C . THR A 1 93 ? -26.845 5.901 27.195 1.00 91.00 93 THR A C 1
ATOM 755 O O . THR A 1 93 ? -26.259 5.296 26.292 1.00 91.00 93 THR A O 1
ATOM 758 N N . GLN A 1 94 ? -27.981 6.570 26.960 1.00 90.56 94 GLN A N 1
ATOM 759 C CA . GLN A 1 94 ? -28.578 6.680 25.625 1.00 90.56 94 GLN A CA 1
ATOM 760 C C . GLN A 1 94 ? -27.664 7.429 24.648 1.00 90.56 94 GLN A C 1
ATOM 762 O O . GLN A 1 94 ? -27.441 6.942 23.538 1.00 90.56 94 GLN A O 1
ATOM 767 N N . LEU A 1 95 ? -27.096 8.568 25.056 1.00 92.81 95 LEU A N 1
ATOM 768 C CA . LEU A 1 95 ? -26.162 9.341 24.233 1.00 92.81 95 LEU A CA 1
ATOM 769 C C . LEU A 1 95 ? -24.896 8.539 23.913 1.00 92.81 95 LEU A C 1
ATOM 771 O O . LEU A 1 95 ? -24.519 8.437 22.746 1.00 92.81 95 LEU A O 1
ATOM 775 N N . ALA A 1 96 ? -24.287 7.906 24.918 1.00 91.19 96 ALA A N 1
ATOM 776 C CA . ALA A 1 96 ? -23.111 7.056 24.739 1.00 91.19 96 ALA A CA 1
ATOM 777 C C . ALA A 1 96 ? -23.390 5.901 23.765 1.00 91.19 96 ALA A C 1
ATOM 779 O O . ALA A 1 96 ? -22.583 5.613 22.882 1.00 91.19 96 ALA A O 1
ATOM 780 N N . THR A 1 97 ? -24.567 5.278 23.872 1.00 92.50 97 THR A N 1
ATOM 781 C CA . THR A 1 97 ? -24.987 4.196 22.972 1.00 92.50 97 THR A CA 1
ATOM 782 C C . THR A 1 97 ? -25.154 4.680 21.531 1.00 92.50 97 THR A C 1
ATOM 784 O O . THR A 1 97 ? -24.747 3.977 20.606 1.00 92.50 97 THR A O 1
ATOM 787 N N . ILE A 1 98 ? -25.750 5.858 21.318 1.00 93.44 98 ILE A N 1
ATOM 788 C CA . ILE A 1 98 ? -25.924 6.435 19.976 1.00 93.44 98 ILE A CA 1
ATOM 789 C C . ILE A 1 98 ? -24.557 6.716 19.344 1.00 93.44 98 ILE A C 1
ATOM 791 O O . ILE A 1 98 ? -24.302 6.249 18.234 1.00 93.44 98 ILE A O 1
ATOM 795 N N . ILE A 1 99 ? -23.665 7.391 20.075 1.00 92.69 99 ILE A N 1
ATOM 796 C CA . ILE A 1 99 ? -22.323 7.747 19.593 1.00 92.69 99 ILE A CA 1
ATOM 797 C C . ILE A 1 99 ? -21.524 6.489 19.232 1.00 92.69 99 ILE A C 1
ATOM 799 O O . ILE A 1 99 ? -20.954 6.406 18.146 1.00 92.69 99 ILE A O 1
ATOM 803 N N . LEU A 1 100 ? -21.519 5.472 20.098 1.00 91.75 100 LEU A N 1
ATOM 804 C CA . LEU A 1 100 ? -20.773 4.237 19.840 1.00 91.75 100 LEU A CA 1
ATOM 805 C C . LEU A 1 100 ? -21.344 3.427 18.671 1.00 91.75 100 LEU A C 1
ATOM 807 O O . LEU A 1 100 ? -20.587 2.767 17.960 1.00 91.75 100 LEU A O 1
ATOM 811 N N . ARG A 1 101 ? -22.663 3.463 18.438 1.00 93.19 101 ARG A N 1
ATOM 812 C CA . ARG A 1 101 ? -23.269 2.825 17.257 1.00 93.19 101 ARG A CA 1
ATOM 813 C C . ARG A 1 101 ? -22.844 3.512 15.965 1.00 93.19 101 ARG A C 1
ATOM 815 O O . ARG A 1 101 ? -22.518 2.818 15.006 1.00 93.19 101 ARG A O 1
ATOM 822 N N . GLU A 1 102 ? -22.823 4.841 15.951 1.00 91.94 102 GLU A N 1
ATOM 823 C CA . GLU A 1 102 ? -22.355 5.615 14.800 1.00 91.94 102 GLU A CA 1
ATOM 824 C C . GLU A 1 102 ? -20.872 5.346 14.521 1.00 91.94 102 GLU A C 1
ATOM 826 O O . GLU A 1 102 ? -20.506 4.988 13.400 1.00 91.94 102 GLU A O 1
ATOM 831 N N . GLN A 1 103 ? -20.030 5.414 15.557 1.00 89.75 103 GLN A N 1
ATOM 832 C CA .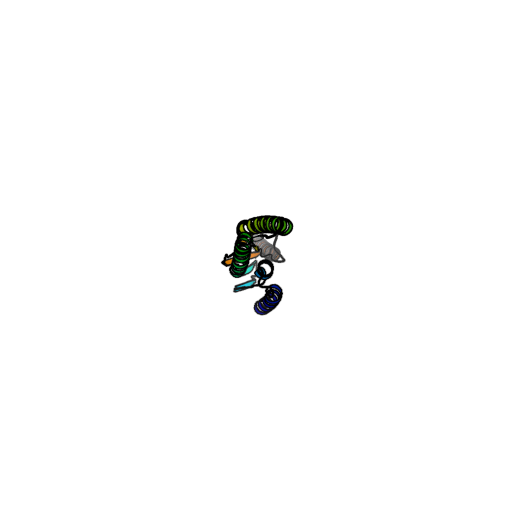 GLN A 1 103 ? -18.608 5.090 15.446 1.00 89.75 103 GLN A CA 1
ATOM 833 C C . GLN A 1 103 ? -18.395 3.677 14.909 1.00 89.75 103 GLN A C 1
ATOM 835 O O . GLN A 1 103 ? -17.635 3.496 13.961 1.00 89.75 103 GLN A O 1
ATOM 840 N N . ARG A 1 104 ? -19.111 2.684 15.449 1.00 91.12 104 ARG A N 1
ATOM 841 C CA . ARG A 1 104 ? -19.047 1.300 14.973 1.00 91.12 104 ARG A CA 1
ATOM 842 C C . ARG A 1 104 ? -19.393 1.187 13.491 1.00 91.12 104 ARG A C 1
ATOM 844 O O . ARG A 1 104 ? -18.689 0.492 12.771 1.00 91.12 104 ARG A O 1
ATOM 851 N N . GLN A 1 105 ? -20.449 1.854 13.031 1.00 90.94 105 GLN A N 1
ATOM 852 C CA . GLN A 1 105 ? -20.868 1.782 11.631 1.00 90.94 105 GLN A CA 1
ATOM 853 C C . GLN A 1 105 ? -19.794 2.336 10.685 1.00 90.94 105 GLN A C 1
ATOM 855 O O . GLN A 1 105 ? -19.496 1.724 9.659 1.00 90.94 105 GLN A O 1
ATOM 860 N N . ILE A 1 106 ? -19.196 3.478 11.035 1.00 87.50 106 ILE A N 1
ATOM 861 C CA . ILE A 1 106 ? -18.084 4.055 10.268 1.00 87.50 106 ILE A CA 1
ATOM 862 C C . ILE A 1 106 ? -16.905 3.080 10.275 1.00 87.50 106 ILE A C 1
ATOM 864 O O . ILE A 1 106 ? -16.359 2.755 9.219 1.00 87.50 106 ILE A O 1
ATOM 868 N N . TRP A 1 107 ? -16.560 2.566 11.454 1.00 88.94 107 TRP A N 1
ATOM 869 C CA . TRP A 1 107 ? -15.416 1.689 11.659 1.00 88.94 107 TRP A CA 1
ATOM 870 C C . TRP A 1 107 ? -15.529 0.365 10.899 1.00 88.94 107 TRP A C 1
ATOM 872 O O . TRP A 1 107 ? -14.568 -0.063 10.264 1.00 88.94 107 TRP A O 1
ATOM 882 N N . GLU A 1 108 ? -16.716 -0.244 10.880 1.00 90.31 108 GLU A N 1
ATOM 883 C CA . GLU A 1 108 ? -16.997 -1.476 10.135 1.00 90.31 108 GLU A CA 1
ATOM 884 C C . GLU A 1 108 ? -16.835 -1.291 8.616 1.00 90.31 108 GLU A C 1
ATOM 886 O O . GLU A 1 108 ? -16.475 -2.232 7.909 1.00 90.31 108 GLU A O 1
ATOM 891 N N . SER A 1 109 ? -17.060 -0.075 8.107 1.00 90.56 109 SER A N 1
ATOM 892 C CA . SER A 1 109 ? -16.953 0.225 6.675 1.00 90.56 109 SER A CA 1
ATOM 893 C C . SER A 1 109 ? -15.518 0.473 6.193 1.00 90.56 109 SER A C 1
ATOM 895 O O . SER A 1 109 ? -15.239 0.293 5.002 1.00 90.56 109 SER A O 1
ATOM 897 N N . LEU A 1 110 ? -14.594 0.842 7.091 1.00 90.12 110 LEU A N 1
ATOM 898 C CA . LEU A 1 110 ? -13.250 1.313 6.730 1.00 90.12 110 LEU A CA 1
ATOM 899 C C . LEU A 1 110 ? -12.455 0.350 5.837 1.00 90.12 110 LEU A C 1
ATOM 901 O O . LEU A 1 110 ? -11.951 0.821 4.810 1.00 90.12 110 LEU A O 1
ATOM 905 N N . PRO A 1 111 ? -12.375 -0.967 6.123 1.00 91.88 111 PRO A N 1
ATOM 906 C CA . PRO A 1 111 ? -11.594 -1.884 5.292 1.00 91.88 111 PRO A CA 1
ATOM 907 C C . PRO A 1 111 ? -12.098 -1.990 3.851 1.00 91.88 111 PRO A C 1
ATOM 909 O O . PRO A 1 111 ? -11.323 -2.234 2.931 1.00 91.88 111 PRO A O 1
ATOM 912 N N . SER A 1 112 ? -13.406 -1.798 3.651 1.00 90.19 112 SER A N 1
ATOM 913 C CA . SER A 1 112 ? -14.037 -1.839 2.327 1.00 90.19 112 SER A CA 1
ATOM 914 C C . SER A 1 112 ? -13.980 -0.501 1.585 1.00 90.19 112 SER A C 1
ATOM 916 O O . SER A 1 112 ? -14.016 -0.475 0.357 1.00 90.19 112 SER A O 1
ATOM 918 N N . ALA A 1 113 ? -13.885 0.608 2.323 1.00 91.12 113 ALA A N 1
ATOM 919 C CA . ALA A 1 113 ? -13.938 1.964 1.784 1.00 91.12 113 ALA A CA 1
ATOM 920 C C . ALA A 1 113 ? -12.554 2.582 1.530 1.00 91.12 113 ALA A C 1
ATOM 922 O O . ALA A 1 113 ? -12.463 3.658 0.939 1.00 91.12 113 ALA A O 1
ATOM 923 N N . SER A 1 114 ? -11.477 1.935 1.977 1.00 91.88 114 SER A N 1
ATOM 924 C CA . SER A 1 114 ? -10.126 2.487 1.900 1.00 91.88 114 SER A CA 1
ATOM 925 C C . SER A 1 114 ? -9.084 1.442 1.508 1.00 91.88 114 SER A C 1
ATOM 927 O O . SER A 1 114 ? -9.283 0.238 1.650 1.00 91.88 114 SER A O 1
ATOM 929 N N . TYR A 1 115 ? -7.969 1.918 0.961 1.00 93.25 115 TYR A N 1
ATOM 930 C CA . TYR A 1 115 ? -6.858 1.097 0.492 1.00 93.25 115 TYR A CA 1
ATOM 931 C C . TYR A 1 115 ? -5.587 1.943 0.406 1.00 93.25 115 TYR A C 1
ATOM 933 O O . TYR A 1 115 ? -5.645 3.168 0.271 1.00 93.25 115 TYR A O 1
ATOM 941 N N . TRP A 1 116 ? -4.432 1.283 0.421 1.00 92.69 116 TRP A N 1
ATOM 942 C CA . TRP A 1 116 ? -3.148 1.924 0.164 1.00 92.69 116 TRP A CA 1
ATOM 943 C C . TRP A 1 116 ? -2.845 1.951 -1.328 1.00 92.69 116 TRP A C 1
ATOM 945 O O . TRP A 1 116 ? -3.044 0.959 -2.027 1.00 92.69 116 TRP A O 1
ATOM 955 N N . THR A 1 117 ? -2.354 3.088 -1.824 1.00 92.62 117 THR A N 1
ATOM 956 C CA . THR A 1 117 ? -1.918 3.229 -3.219 1.00 92.62 117 THR A CA 1
ATOM 957 C C . THR A 1 117 ? -0.400 3.321 -3.281 1.00 92.62 117 THR A C 1
ATOM 959 O O . THR A 1 117 ? 0.178 4.304 -2.821 1.00 92.62 117 THR A O 1
ATOM 962 N N . TYR A 1 118 ? 0.239 2.340 -3.910 1.00 90.50 118 TYR A N 1
ATOM 963 C CA . TYR A 1 118 ? 1.683 2.304 -4.122 1.00 90.50 118 TYR A CA 1
ATOM 964 C C . TYR A 1 118 ? 2.019 2.722 -5.550 1.00 90.50 118 TYR A C 1
ATOM 966 O O . TYR A 1 118 ? 1.398 2.270 -6.517 1.00 90.50 118 TYR A O 1
ATOM 974 N N . ARG A 1 119 ? 3.017 3.598 -5.695 1.00 88.44 119 ARG A N 1
ATOM 975 C CA . ARG A 1 119 ? 3.524 4.038 -6.996 1.00 88.44 119 ARG A CA 1
ATOM 976 C C . ARG A 1 119 ? 5.031 4.218 -6.940 1.00 88.44 119 ARG A C 1
ATOM 978 O O . ARG A 1 119 ? 5.533 5.010 -6.148 1.00 88.44 119 ARG A O 1
ATOM 985 N N . VAL A 1 120 ? 5.727 3.568 -7.863 1.00 86.06 120 VAL A N 1
ATOM 986 C CA . VAL A 1 120 ? 7.150 3.813 -8.089 1.00 86.06 120 VAL A CA 1
ATOM 987 C C . VAL A 1 120 ? 7.297 4.997 -9.036 1.00 86.06 120 VAL A C 1
ATOM 989 O O . VAL A 1 120 ? 6.629 5.072 -10.068 1.00 86.06 120 VAL A O 1
ATOM 992 N N . ARG A 1 121 ? 8.153 5.952 -8.670 1.00 81.75 121 ARG A N 1
ATOM 993 C CA . ARG A 1 121 ? 8.531 7.077 -9.528 1.00 81.75 121 ARG A CA 1
ATOM 994 C C . ARG A 1 121 ? 10.032 7.074 -9.729 1.00 81.75 121 ARG A C 1
ATOM 996 O O . ARG A 1 121 ? 10.785 7.181 -8.764 1.00 81.75 121 ARG A O 1
ATOM 1003 N N . TYR A 1 122 ? 10.453 7.028 -10.984 1.00 75.88 122 TYR A N 1
ATOM 1004 C CA . TYR A 1 122 ? 11.855 7.173 -11.340 1.00 75.88 122 TYR A CA 1
ATOM 1005 C C . TYR A 1 122 ? 12.161 8.635 -11.697 1.00 75.88 122 TYR A C 1
ATOM 1007 O O . TYR A 1 122 ? 11.374 9.313 -12.353 1.00 75.88 122 TYR A O 1
ATOM 1015 N N . ARG A 1 123 ? 13.322 9.141 -11.260 1.00 69.50 123 ARG A N 1
ATOM 1016 C CA . ARG A 1 123 ? 13.709 10.569 -11.340 1.00 69.50 123 ARG A CA 1
ATOM 1017 C C . ARG A 1 123 ? 13.694 11.158 -12.756 1.00 69.50 123 ARG A C 1
ATOM 1019 O O . ARG A 1 123 ? 13.576 12.367 -12.916 1.00 69.50 123 ARG A O 1
ATOM 1026 N N . SER A 1 124 ? 13.881 10.315 -13.760 1.00 63.75 124 SER A N 1
ATOM 1027 C CA . SER A 1 124 ? 14.150 10.699 -15.145 1.00 63.75 124 SER A CA 1
ATOM 1028 C C . SER A 1 124 ? 13.103 10.171 -16.130 1.00 63.75 124 SER A C 1
ATOM 1030 O O . SER A 1 124 ? 13.349 10.156 -17.334 1.00 63.75 124 SER A O 1
ATOM 1032 N N . GLU A 1 125 ? 11.962 9.703 -15.626 1.00 63.19 125 GLU A N 1
ATOM 1033 C CA . GLU A 1 125 ? 10.881 9.172 -16.450 1.00 63.19 125 GLU A CA 1
ATOM 1034 C C . GLU A 1 125 ? 9.959 10.281 -16.962 1.00 63.19 125 GLU A C 1
ATOM 1036 O O . GLU A 1 125 ? 9.612 11.216 -16.239 1.00 63.19 125 GLU A O 1
ATOM 1041 N N . ASP A 1 126 ? 9.541 10.148 -18.220 1.00 61.88 126 ASP A N 1
ATOM 1042 C CA . ASP A 1 126 ? 8.405 10.889 -18.755 1.00 61.88 126 ASP A CA 1
ATOM 1043 C C . ASP A 1 126 ? 7.157 10.484 -17.943 1.00 61.88 126 ASP A C 1
ATOM 1045 O O . ASP A 1 126 ? 6.922 9.284 -17.774 1.00 61.88 126 ASP A O 1
ATOM 1049 N N . PRO A 1 127 ? 6.351 11.423 -17.415 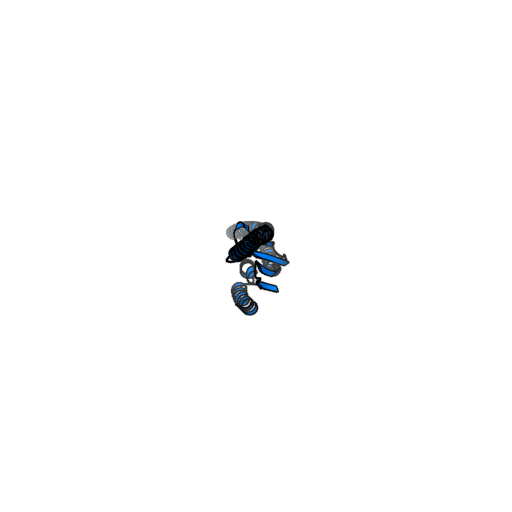1.00 60.94 127 PRO A N 1
ATOM 1050 C CA . PRO A 1 127 ? 5.170 11.098 -16.611 1.00 60.94 127 PRO A CA 1
ATOM 1051 C C . PRO A 1 127 ? 4.165 10.177 -17.322 1.00 60.94 127 PRO A C 1
ATOM 1053 O O . PRO A 1 127 ? 3.361 9.534 -16.649 1.00 60.94 127 PRO A O 1
ATOM 1056 N N . SER A 1 128 ? 4.221 10.080 -18.654 1.00 59.44 128 SER A N 1
ATOM 1057 C CA . SER A 1 128 ? 3.417 9.148 -19.456 1.00 59.44 128 SER A CA 1
ATOM 1058 C C . SER A 1 128 ? 3.877 7.682 -19.400 1.00 59.44 128 SER A C 1
ATOM 1060 O O . SER A 1 128 ? 3.101 6.796 -19.751 1.00 59.44 128 SER A O 1
ATOM 1062 N N . ALA A 1 129 ? 5.106 7.412 -18.948 1.00 61.72 129 ALA A N 1
ATOM 1063 C CA . ALA A 1 129 ? 5.695 6.074 -18.854 1.00 61.72 129 ALA A CA 1
ATOM 1064 C C . ALA A 1 129 ? 5.665 5.484 -17.431 1.00 61.72 129 ALA A C 1
ATOM 1066 O O . ALA A 1 129 ? 6.170 4.383 -17.218 1.00 61.72 129 ALA A O 1
ATOM 1067 N N . ALA A 1 130 ? 5.075 6.196 -16.463 1.00 65.38 130 ALA A N 1
ATOM 1068 C CA . ALA A 1 130 ? 5.018 5.743 -15.079 1.00 65.38 130 ALA A CA 1
ATOM 1069 C C . ALA A 1 130 ? 4.227 4.420 -14.948 1.00 65.38 130 ALA A C 1
ATOM 1071 O O . ALA A 1 130 ? 3.167 4.281 -15.571 1.00 65.38 130 ALA A O 1
ATOM 1072 N N . PRO A 1 131 ? 4.680 3.466 -14.110 1.00 70.38 131 PRO A N 1
ATOM 1073 C CA . PRO A 1 131 ? 3.952 2.225 -13.877 1.00 70.38 131 PRO A CA 1
ATOM 1074 C C . PRO A 1 131 ? 2.535 2.482 -13.344 1.00 70.38 131 PRO A C 1
ATOM 1076 O O . PRO A 1 131 ? 2.294 3.436 -12.593 1.00 70.38 131 PRO A O 1
ATOM 1079 N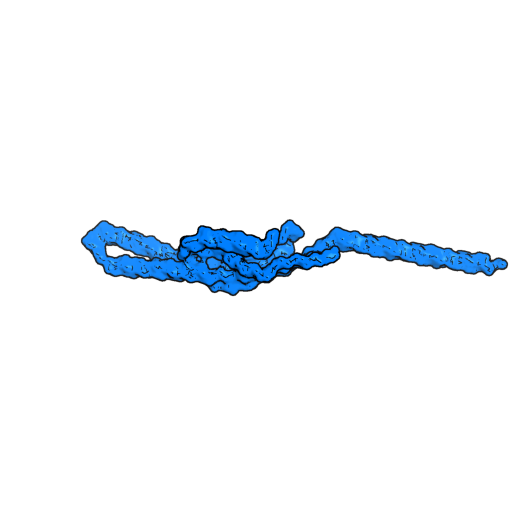 N . VAL A 1 132 ? 1.599 1.593 -13.699 1.00 79.25 132 VAL A N 1
ATOM 1080 C CA . VAL A 1 132 ? 0.238 1.596 -13.141 1.00 79.25 132 VAL A CA 1
ATOM 1081 C C . VAL A 1 132 ? 0.337 1.451 -11.616 1.00 79.25 132 VAL A C 1
ATOM 1083 O O . VAL A 1 132 ? 1.021 0.541 -11.149 1.00 79.25 132 VAL A O 1
ATOM 1086 N N . PRO A 1 133 ? -0.309 2.333 -10.830 1.00 89.44 133 PRO A N 1
ATOM 1087 C CA . PRO A 1 133 ? -0.273 2.231 -9.377 1.00 89.44 133 PRO A CA 1
ATOM 1088 C C . PRO A 1 133 ? -0.966 0.953 -8.894 1.00 89.44 133 PRO A C 1
ATOM 1090 O O . PRO A 1 133 ? -1.942 0.499 -9.496 1.00 89.44 133 PRO A O 1
ATOM 1093 N N . TRP A 1 134 ? -0.503 0.410 -7.770 1.00 92.38 134 TRP A N 1
ATOM 1094 C CA . TRP A 1 134 ? -1.155 -0.722 -7.114 1.00 92.38 134 TRP A CA 1
ATOM 1095 C C . TRP A 1 134 ? -2.013 -0.249 -5.957 1.00 92.38 134 TRP A C 1
ATOM 1097 O O . TRP A 1 134 ? -1.546 0.499 -5.103 1.00 92.38 134 TRP A O 1
ATOM 1107 N N . ASN A 1 135 ? -3.241 -0.753 -5.908 1.00 93.88 135 ASN A N 1
ATOM 1108 C CA . ASN A 1 135 ? -4.124 -0.584 -4.767 1.00 93.88 135 ASN A CA 1
ATOM 1109 C C . ASN A 1 135 ? -4.060 -1.860 -3.927 1.00 93.88 135 ASN A C 1
ATOM 1111 O O . ASN A 1 135 ? -4.344 -2.946 -4.439 1.00 93.88 135 ASN A O 1
ATOM 1115 N N . VAL A 1 136 ? -3.667 -1.728 -2.664 1.00 93.44 136 VAL A N 1
ATOM 1116 C CA . VAL A 1 136 ? -3.568 -2.832 -1.706 1.00 93.44 136 VAL A CA 1
ATOM 1117 C C . VAL A 1 136 ? -4.605 -2.593 -0.619 1.00 93.44 136 VAL A C 1
ATOM 1119 O O . VAL A 1 136 ? -4.567 -1.582 0.085 1.00 93.44 136 VAL A O 1
ATOM 1122 N N . GLY A 1 137 ? -5.586 -3.488 -0.552 1.00 92.44 137 GLY A N 1
ATOM 1123 C CA . GLY A 1 137 ? -6.652 -3.434 0.441 1.00 92.44 137 GLY A CA 1
ATOM 1124 C C . GLY A 1 137 ? -6.181 -3.913 1.810 1.00 92.44 137 GLY A C 1
ATOM 1125 O O . GLY A 1 137 ? -5.126 -4.529 1.949 1.00 92.44 137 GLY A O 1
ATOM 1126 N N . TRP A 1 138 ? -6.997 -3.664 2.825 1.00 92.56 138 TRP A N 1
ATOM 1127 C CA . TRP A 1 138 ? -6.720 -4.097 4.190 1.00 92.56 138 TRP A CA 1
ATOM 1128 C C . TRP A 1 138 ? -6.536 -5.617 4.268 1.00 92.56 138 TRP A C 1
ATOM 1130 O O . TRP A 1 138 ? -7.224 -6.370 3.576 1.00 92.56 138 TRP A O 1
ATOM 1140 N N . GLY A 1 139 ? -5.569 -6.070 5.072 1.00 91.12 139 GLY A N 1
ATOM 1141 C CA . GLY A 1 139 ? -5.290 -7.494 5.276 1.00 91.12 139 GLY A CA 1
ATOM 1142 C C . GLY A 1 139 ? -4.694 -8.218 4.070 1.00 91.12 139 GLY A C 1
ATOM 1143 O O . GLY A 1 139 ? -4.480 -9.426 4.133 1.00 91.12 139 GLY A O 1
ATOM 1144 N N . GLN A 1 140 ? -4.436 -7.515 2.964 1.00 93.56 140 GLN A N 1
ATOM 1145 C CA . GLN A 1 140 ? -3.811 -8.115 1.796 1.00 93.56 140 GLN A CA 1
ATOM 1146 C C . GLN A 1 140 ? -2.296 -8.151 1.953 1.00 93.56 140 GLN A C 1
ATOM 1148 O O . GLN A 1 140 ? -1.663 -7.162 2.324 1.00 93.56 140 GLN A O 1
ATOM 1153 N N . THR A 1 141 ? -1.720 -9.278 1.557 1.00 93.62 141 THR A N 1
ATOM 1154 C CA . THR A 1 141 ? -0.297 -9.388 1.260 1.00 93.62 141 THR A CA 1
ATOM 1155 C C . THR A 1 141 ? -0.136 -9.419 -0.256 1.00 93.62 141 THR A C 1
ATOM 1157 O O . THR A 1 141 ? -0.782 -10.224 -0.933 1.00 93.62 141 THR A O 1
ATOM 1160 N N . ARG A 1 142 ? 0.691 -8.533 -0.810 1.00 91.88 142 ARG A N 1
ATOM 1161 C CA . ARG A 1 142 ? 0.866 -8.394 -2.257 1.00 91.88 142 ARG A CA 1
ATOM 1162 C C . ARG A 1 142 ? 2.328 -8.164 -2.614 1.00 91.88 142 ARG A C 1
ATOM 1164 O O . ARG A 1 142 ? 2.962 -7.263 -2.073 1.00 91.88 142 ARG A O 1
ATOM 1171 N N . ASP A 1 143 ? 2.812 -8.921 -3.591 1.00 92.44 143 ASP A N 1
ATOM 1172 C CA . ASP A 1 143 ? 4.097 -8.658 -4.233 1.00 92.44 143 ASP A CA 1
ATOM 1173 C C . ASP A 1 143 ? 3.909 -7.596 -5.330 1.00 92.44 143 ASP A C 1
ATOM 1175 O O . ASP A 1 143 ? 3.066 -7.722 -6.228 1.00 92.44 143 ASP A O 1
ATOM 1179 N N . LEU A 1 144 ? 4.660 -6.507 -5.217 1.00 91.56 144 LEU A N 1
ATOM 1180 C CA . LEU A 1 144 ? 4.689 -5.377 -6.133 1.00 91.56 144 LEU A CA 1
ATOM 1181 C C . LEU A 1 144 ? 5.931 -5.493 -7.009 1.00 91.56 144 LEU A C 1
ATOM 1183 O O . LEU A 1 144 ? 7.046 -5.536 -6.498 1.00 91.56 144 LEU A O 1
ATOM 1187 N N . GLU A 1 145 ? 5.747 -5.508 -8.327 1.00 90.94 145 GLU A N 1
ATOM 1188 C CA . GLU A 1 145 ? 6.846 -5.589 -9.288 1.00 90.94 145 GLU A CA 1
ATOM 1189 C C . GLU A 1 145 ? 6.696 -4.524 -10.375 1.00 90.94 145 GLU A C 1
ATOM 1191 O O . GLU A 1 145 ? 5.724 -4.523 -11.130 1.00 90.94 145 GLU A O 1
ATOM 1196 N N . ALA A 1 146 ? 7.689 -3.641 -10.489 1.00 88.56 146 ALA A N 1
ATOM 1197 C CA . ALA A 1 146 ? 7.821 -2.706 -11.600 1.00 88.56 146 ALA A CA 1
ATOM 1198 C C . ALA A 1 146 ? 9.130 -2.955 -12.340 1.00 88.56 146 ALA A C 1
ATOM 1200 O O . ALA A 1 146 ? 10.202 -3.016 -11.745 1.00 88.56 146 ALA A O 1
ATOM 1201 N N . THR A 1 147 ? 9.039 -3.028 -13.664 1.00 86.50 147 THR A N 1
ATOM 1202 C CA . THR A 1 147 ? 10.204 -2.953 -14.542 1.00 86.50 147 THR A CA 1
ATOM 1203 C C . THR A 1 147 ? 10.028 -1.770 -15.476 1.00 86.50 147 THR A C 1
ATOM 1205 O O . THR A 1 147 ? 9.036 -1.694 -16.199 1.00 86.50 147 THR A O 1
ATOM 1208 N N . SER A 1 148 ? 11.003 -0.868 -15.485 1.00 84.44 148 SER A N 1
ATOM 1209 C CA . SER A 1 148 ? 11.063 0.244 -16.430 1.00 84.44 148 SER A CA 1
ATOM 1210 C C . SER A 1 148 ? 12.314 0.140 -17.293 1.00 84.44 148 SER A C 1
ATOM 1212 O O . SER A 1 148 ? 13.365 -0.319 -16.845 1.00 84.44 148 SER A O 1
ATOM 1214 N N . THR A 1 149 ? 12.198 0.537 -18.559 1.00 85.12 149 THR A N 1
ATOM 1215 C CA . THR A 1 149 ? 13.332 0.643 -19.482 1.00 85.12 149 THR A CA 1
ATOM 1216 C C . THR A 1 149 ? 13.431 2.074 -19.977 1.00 85.12 149 THR A C 1
ATOM 1218 O O . THR A 1 149 ? 12.533 2.580 -20.649 1.00 85.12 149 THR A O 1
ATOM 1221 N N . MET A 1 150 ? 14.549 2.719 -19.671 1.00 83.69 150 MET A N 1
ATOM 1222 C CA . MET A 1 150 ? 14.850 4.068 -20.116 1.00 83.69 150 MET A CA 1
ATOM 1223 C C . MET A 1 150 ? 15.824 4.050 -21.279 1.00 83.69 150 MET A C 1
ATOM 1225 O O . MET A 1 150 ? 16.896 3.473 -21.187 1.00 83.69 150 MET A O 1
ATOM 1229 N N . PHE A 1 151 ? 15.477 4.729 -22.368 1.00 83.88 151 PHE A N 1
ATOM 1230 C CA . PHE A 1 151 ? 16.328 4.801 -23.553 1.00 83.88 151 PHE A CA 1
ATOM 1231 C C . PHE A 1 151 ? 17.207 6.052 -23.549 1.00 83.88 151 PHE A C 1
ATOM 1233 O O . PHE A 1 151 ? 16.711 7.177 -23.428 1.00 83.88 151 PHE A O 1
ATOM 1240 N N . HIS A 1 152 ? 18.502 5.873 -23.807 1.00 86.75 152 HIS A N 1
ATOM 1241 C CA . HIS A 1 152 ? 19.455 6.956 -24.036 1.00 86.75 152 HIS A CA 1
ATOM 1242 C C . HIS A 1 152 ? 19.269 7.542 -25.437 1.00 86.75 152 HIS A C 1
ATOM 1244 O O . HIS A 1 152 ? 20.063 7.299 -26.347 1.00 86.75 152 HIS A O 1
ATOM 1250 N N . ARG A 1 153 ? 18.198 8.324 -25.628 1.00 85.44 153 ARG A N 1
ATOM 1251 C CA . ARG A 1 153 ? 17.826 8.890 -26.939 1.00 85.44 153 ARG A CA 1
ATOM 1252 C C . ARG A 1 153 ? 18.970 9.649 -27.609 1.00 85.44 153 ARG A C 1
ATOM 1254 O O . ARG A 1 153 ? 19.126 9.545 -28.822 1.00 85.44 153 ARG A O 1
ATOM 1261 N N . GLU A 1 154 ? 19.789 10.356 -26.833 1.00 86.00 154 GLU A N 1
ATOM 1262 C CA . GLU A 1 154 ? 20.941 11.081 -27.371 1.00 86.00 154 GLU A CA 1
ATOM 1263 C C . GLU A 1 154 ? 22.011 10.134 -27.926 1.00 86.00 154 GLU A C 1
ATOM 1265 O O . GLU A 1 154 ? 22.448 10.311 -29.061 1.00 86.00 154 GLU A O 1
ATOM 1270 N N . MET A 1 155 ? 22.370 9.075 -27.190 1.00 86.38 155 MET A N 1
ATOM 1271 C CA . MET A 1 155 ? 23.306 8.065 -27.696 1.00 86.38 155 MET A CA 1
ATOM 1272 C C . MET A 1 155 ? 22.749 7.352 -28.927 1.00 86.38 155 MET A C 1
ATOM 1274 O O . MET A 1 155 ? 23.475 7.161 -29.901 1.00 86.38 155 MET A O 1
ATOM 1278 N N . ILE A 1 156 ? 21.462 6.990 -28.924 1.00 88.19 156 ILE A N 1
ATOM 1279 C CA . ILE A 1 156 ? 20.814 6.361 -30.083 1.00 88.19 156 ILE A CA 1
ATOM 1280 C C . ILE A 1 156 ? 20.912 7.288 -31.301 1.00 88.19 156 ILE A C 1
ATOM 1282 O O . ILE A 1 156 ? 21.349 6.854 -32.367 1.00 88.19 156 ILE A O 1
ATOM 1286 N N . ARG A 1 157 ? 20.590 8.578 -31.138 1.00 90.00 157 ARG A N 1
ATOM 1287 C CA . ARG A 1 157 ? 20.677 9.580 -32.208 1.00 90.00 157 ARG A CA 1
ATOM 1288 C C . ARG A 1 157 ? 22.104 9.738 -32.731 1.00 90.00 157 ARG A C 1
ATOM 1290 O O . ARG A 1 157 ? 22.303 9.727 -33.941 1.00 90.00 157 ARG A O 1
ATOM 1297 N N . GLN A 1 158 ? 23.096 9.852 -31.849 1.00 91.75 158 GLN A N 1
ATOM 1298 C CA . GLN A 1 158 ? 24.504 9.975 -32.240 1.00 91.75 158 GLN A CA 1
ATOM 1299 C C . GLN A 1 158 ? 24.991 8.744 -33.004 1.00 91.75 158 GLN A C 1
ATOM 1301 O O . GLN A 1 158 ? 25.611 8.877 -34.056 1.00 91.75 158 GLN A O 1
ATOM 1306 N N . THR A 1 159 ? 24.651 7.546 -32.527 1.00 91.56 159 THR A N 1
ATOM 1307 C CA . THR A 1 159 ? 25.019 6.292 -33.200 1.00 91.56 159 THR A CA 1
ATOM 1308 C C . THR A 1 159 ? 24.401 6.226 -34.601 1.00 91.56 159 THR A C 1
ATOM 1310 O O . THR A 1 159 ? 25.062 5.826 -35.562 1.00 91.56 159 THR A O 1
ATOM 1313 N N . LEU A 1 160 ? 23.152 6.678 -34.743 1.00 92.81 160 LEU A N 1
ATOM 1314 C CA . LEU A 1 160 ? 22.438 6.712 -36.019 1.00 92.81 160 LEU A CA 1
ATOM 1315 C C . LEU A 1 160 ? 23.039 7.743 -36.989 1.00 92.81 160 LEU A C 1
ATOM 1317 O O . LEU A 1 160 ? 23.213 7.453 -38.169 1.00 92.81 160 LEU A O 1
ATOM 1321 N N . LEU A 1 161 ? 23.442 8.917 -36.495 1.00 94.88 161 LEU A N 1
ATOM 1322 C CA . LEU A 1 161 ? 24.128 9.931 -37.301 1.00 94.88 161 LEU A CA 1
ATOM 1323 C C . LEU A 1 161 ? 25.514 9.465 -37.765 1.00 94.88 161 LEU A C 1
ATOM 1325 O O . LEU A 1 161 ? 25.858 9.648 -38.932 1.00 94.88 161 LEU A O 1
ATOM 1329 N N . ILE A 1 162 ? 26.297 8.831 -36.886 1.00 94.19 162 ILE A N 1
ATOM 1330 C CA . ILE A 1 162 ? 27.631 8.310 -37.223 1.00 94.19 162 ILE A CA 1
ATOM 1331 C C . ILE A 1 162 ? 27.525 7.209 -38.281 1.00 94.19 162 ILE A C 1
ATOM 1333 O O . ILE A 1 162 ? 28.257 7.227 -39.270 1.00 94.19 162 ILE A O 1
ATOM 1337 N N . THR A 1 163 ? 26.599 6.265 -38.102 1.00 93.19 163 THR A N 1
ATOM 1338 C CA . THR A 1 163 ? 26.385 5.173 -39.065 1.00 93.19 163 THR A CA 1
ATOM 1339 C C . THR A 1 163 ? 25.890 5.690 -40.414 1.00 93.19 163 THR A C 1
ATOM 1341 O O . THR A 1 163 ? 26.427 5.287 -41.446 1.00 93.19 163 THR A O 1
ATOM 1344 N N . ALA A 1 164 ? 24.949 6.639 -40.429 1.00 93.56 164 ALA A N 1
ATOM 1345 C CA . ALA A 1 164 ? 24.500 7.293 -41.657 1.00 93.56 164 ALA A CA 1
ATOM 1346 C C . ALA A 1 164 ? 25.641 8.053 -42.360 1.00 93.56 164 ALA A C 1
ATOM 1348 O O . ALA A 1 164 ? 25.806 7.931 -43.575 1.00 93.56 164 ALA A O 1
ATOM 1349 N N . GLY A 1 165 ? 26.466 8.784 -41.604 1.00 94.56 165 GLY A N 1
ATOM 1350 C CA . GLY A 1 165 ? 27.632 9.495 -42.131 1.00 94.56 165 GLY A CA 1
ATOM 1351 C C . GLY A 1 165 ? 28.676 8.556 -42.744 1.00 94.56 165 GLY A C 1
ATOM 1352 O O . GLY A 1 165 ? 29.153 8.804 -43.851 1.00 94.56 165 GLY A O 1
ATOM 1353 N N . ALA A 1 166 ? 28.985 7.444 -42.072 1.00 94.56 166 ALA A N 1
ATOM 1354 C CA . ALA A 1 166 ? 29.924 6.438 -42.568 1.00 94.56 166 ALA A CA 1
ATOM 1355 C C . ALA A 1 166 ? 29.423 5.755 -43.853 1.00 94.56 166 ALA A C 1
ATOM 1357 O O . ALA A 1 166 ? 30.190 5.592 -44.804 1.00 94.56 166 ALA A O 1
ATOM 1358 N N . LEU A 1 167 ? 28.132 5.406 -43.911 1.00 94.12 167 LEU A N 1
ATOM 1359 C CA . LEU A 1 167 ? 27.507 4.847 -45.114 1.00 94.12 167 LEU A CA 1
ATOM 1360 C C . LEU A 1 167 ? 27.545 5.840 -46.282 1.00 94.12 167 LEU A C 1
ATOM 1362 O O . LEU A 1 167 ? 27.934 5.469 -47.389 1.00 94.12 167 LEU A O 1
ATOM 1366 N N . GLY A 1 168 ? 27.206 7.109 -46.033 1.00 93.44 168 GLY A N 1
ATOM 1367 C CA . GLY A 1 168 ? 27.278 8.167 -47.040 1.00 93.44 168 GLY A CA 1
ATOM 1368 C C . GLY A 1 168 ? 28.692 8.347 -47.597 1.00 93.44 168 GLY A C 1
ATOM 1369 O O . GLY A 1 168 ? 28.880 8.369 -48.815 1.00 93.44 168 GLY A O 1
ATOM 1370 N N . LEU A 1 169 ? 29.702 8.391 -46.723 1.00 93.88 169 LEU A N 1
ATOM 1371 C CA . LEU A 1 169 ? 31.104 8.493 -47.129 1.00 93.88 169 LEU A CA 1
ATOM 1372 C C . LEU A 1 169 ? 31.548 7.276 -47.960 1.00 93.88 169 LEU A C 1
ATOM 1374 O O . LEU A 1 169 ? 32.196 7.440 -48.993 1.00 93.88 169 LEU A O 1
ATOM 1378 N N . GLY A 1 170 ? 31.159 6.064 -47.553 1.00 93.12 170 GLY A N 1
ATOM 1379 C CA . GLY A 1 170 ? 31.459 4.832 -48.285 1.00 93.12 170 GLY A CA 1
ATOM 1380 C C . GLY A 1 170 ? 30.889 4.830 -49.706 1.00 93.12 170 GLY A C 1
ATOM 1381 O O . GLY A 1 170 ? 31.590 4.462 -50.650 1.00 93.12 170 GLY A O 1
ATOM 1382 N N . ILE A 1 171 ? 29.655 5.313 -49.882 1.00 93.25 171 ILE A N 1
ATOM 1383 C CA . ILE A 1 171 ? 29.030 5.463 -51.205 1.00 93.25 171 ILE A CA 1
ATOM 1384 C C . ILE A 1 171 ? 29.819 6.460 -52.063 1.00 93.25 171 ILE A C 1
ATOM 1386 O O . ILE A 1 171 ? 30.122 6.165 -53.219 1.00 93.25 171 ILE A O 1
ATOM 1390 N N . VAL A 1 172 ? 30.208 7.612 -51.509 1.00 93.06 172 VAL A N 1
ATOM 1391 C CA . VAL A 1 172 ? 31.004 8.618 -52.236 1.00 93.06 172 VAL A CA 1
ATOM 1392 C C . VAL A 1 172 ? 32.354 8.046 -52.678 1.00 93.06 172 VAL A C 1
ATOM 1394 O O . VAL A 1 172 ? 32.762 8.236 -53.827 1.00 93.06 172 VAL A O 1
ATOM 1397 N N . ILE A 1 173 ? 33.039 7.296 -51.812 1.00 93.31 173 ILE A N 1
ATOM 1398 C CA . ILE A 1 173 ? 34.311 6.640 -52.151 1.00 93.31 173 ILE A CA 1
ATOM 1399 C C . ILE A 1 173 ? 34.106 5.587 -53.251 1.00 93.31 173 ILE A C 1
ATOM 1401 O O . ILE A 1 173 ? 34.865 5.546 -54.219 1.00 93.31 173 ILE A O 1
ATOM 1405 N N . ALA A 1 174 ? 33.058 4.766 -53.159 1.00 92.19 174 ALA A N 1
ATOM 1406 C CA . ALA A 1 174 ? 32.754 3.759 -54.173 1.00 92.19 174 ALA A CA 1
ATOM 1407 C C . ALA A 1 174 ? 32.455 4.394 -55.542 1.00 92.19 174 ALA A C 1
ATOM 1409 O O . ALA A 1 174 ? 32.974 3.943 -56.566 1.00 92.19 174 ALA A O 1
ATOM 1410 N N . VAL A 1 175 ? 31.673 5.478 -55.566 1.00 92.44 175 VAL A N 1
ATOM 1411 C CA . VAL A 1 175 ? 31.338 6.217 -56.792 1.00 92.44 175 VAL A CA 1
ATOM 1412 C C . VAL A 1 175 ? 32.574 6.888 -57.388 1.00 92.44 175 VAL A C 1
ATOM 1414 O O . VAL A 1 175 ? 32.820 6.757 -58.588 1.00 92.44 175 VAL A O 1
ATOM 1417 N N . THR A 1 176 ? 33.394 7.561 -56.577 1.00 91.31 176 THR A N 1
ATOM 1418 C CA . THR A 1 176 ? 34.624 8.211 -57.064 1.00 91.31 176 THR A CA 1
ATOM 1419 C C . THR A 1 176 ? 35.630 7.188 -57.592 1.00 91.31 176 THR A C 1
ATOM 1421 O O . THR A 1 176 ? 36.176 7.381 -58.680 1.00 91.31 176 THR A O 1
ATOM 1424 N N . HIS A 1 177 ? 35.805 6.050 -56.912 1.00 91.56 177 HIS A N 1
ATOM 1425 C CA . HIS A 1 177 ? 36.648 4.959 -57.399 1.00 91.56 177 HIS A CA 1
ATOM 1426 C C . HIS A 1 177 ? 36.101 4.352 -58.703 1.00 91.56 177 HIS A C 1
ATOM 1428 O O . HIS A 1 177 ? 36.874 4.075 -59.628 1.00 91.56 177 HIS A O 1
ATOM 1434 N N . TYR A 1 178 ? 34.786 4.154 -58.814 1.00 91.25 178 TYR A N 1
ATOM 1435 C CA . TYR A 1 178 ? 34.154 3.635 -60.028 1.00 91.25 178 TYR A CA 1
ATOM 1436 C C . TYR A 1 178 ? 34.363 4.573 -61.227 1.00 91.25 178 TYR A C 1
ATOM 1438 O O . TYR A 1 178 ? 34.800 4.132 -62.294 1.00 91.25 178 TYR A O 1
ATOM 1446 N N . ILE A 1 179 ? 34.141 5.879 -61.039 1.00 88.06 179 ILE A N 1
ATOM 1447 C CA . ILE A 1 179 ? 34.374 6.904 -62.068 1.00 88.06 179 ILE A CA 1
ATOM 1448 C C . ILE A 1 179 ? 35.861 6.965 -62.452 1.00 88.06 179 ILE A C 1
ATOM 1450 O O . ILE A 1 179 ? 36.185 6.993 -63.641 1.00 88.06 179 ILE A O 1
ATOM 1454 N N . GLY A 1 180 ? 36.770 6.927 -61.471 1.00 82.50 180 GLY A N 1
ATOM 1455 C CA . GLY A 1 180 ? 38.218 6.931 -61.698 1.00 82.50 180 GLY A CA 1
ATOM 1456 C C . GLY A 1 180 ? 38.704 5.720 -62.502 1.00 82.50 180 GLY A C 1
ATOM 1457 O O . GLY A 1 180 ? 39.430 5.878 -63.485 1.00 82.50 180 GLY A O 1
ATOM 1458 N N . ARG A 1 181 ? 38.233 4.508 -62.167 1.00 82.50 181 ARG A N 1
ATOM 1459 C CA . ARG A 1 181 ? 38.536 3.282 -62.934 1.00 82.50 181 ARG A CA 1
ATOM 1460 C C . ARG A 1 181 ? 38.010 3.345 -64.363 1.00 82.50 181 ARG A C 1
ATOM 1462 O O . ARG A 1 181 ? 38.684 2.877 -65.279 1.00 82.50 181 ARG A O 1
ATOM 1469 N N . ARG A 1 182 ? 36.815 3.907 -64.566 1.00 78.56 182 ARG A N 1
ATOM 1470 C CA . ARG A 1 182 ? 36.229 4.045 -65.905 1.00 78.56 182 ARG A CA 1
ATOM 1471 C C . ARG A 1 182 ? 37.043 5.005 -66.777 1.00 78.56 182 ARG A C 1
ATOM 1473 O O . ARG A 1 182 ? 37.300 4.676 -67.928 1.00 78.56 182 ARG A O 1
ATOM 1480 N N . ARG A 1 183 ? 37.506 6.130 -66.217 1.00 71.19 183 ARG A N 1
ATOM 1481 C CA . ARG A 1 183 ? 38.367 7.100 -66.919 1.00 71.19 183 ARG A CA 1
ATOM 1482 C C . ARG A 1 183 ? 39.751 6.539 -67.261 1.00 71.19 183 ARG A C 1
ATOM 1484 O O . ARG A 1 183 ? 40.221 6.730 -68.375 1.00 71.19 183 ARG A O 1
ATOM 1491 N N . SER A 1 184 ? 40.377 5.792 -66.350 1.00 68.25 184 SER A N 1
ATOM 1492 C CA . SER A 1 184 ? 41.671 5.142 -66.617 1.00 68.25 184 SER A CA 1
ATOM 1493 C C . SER A 1 184 ? 41.584 4.092 -67.734 1.00 68.25 184 SER A C 1
ATOM 1495 O O . SER A 1 184 ? 42.502 3.985 -68.540 1.00 68.25 184 SER A O 1
ATOM 1497 N N . ARG A 1 185 ? 40.460 3.370 -67.847 1.00 60.44 185 ARG A N 1
ATOM 1498 C CA . ARG A 1 185 ? 40.229 2.418 -68.947 1.00 60.44 185 ARG A CA 1
ATOM 1499 C C . ARG A 1 185 ? 39.991 3.086 -70.304 1.00 60.44 185 ARG A C 1
ATOM 1501 O O . ARG A 1 185 ? 40.363 2.500 -71.311 1.00 60.44 185 ARG A O 1
ATOM 1508 N N . SER A 1 186 ? 39.418 4.292 -70.351 1.00 59.41 186 SER A N 1
ATOM 1509 C CA . SER A 1 186 ? 39.226 5.029 -71.612 1.00 59.41 186 SER A CA 1
ATOM 1510 C C . SER A 1 186 ? 40.490 5.719 -72.137 1.00 59.41 186 SER A C 1
ATOM 1512 O O . SER A 1 186 ? 40.538 6.049 -73.313 1.00 59.41 186 SER A O 1
ATOM 1514 N N . SER A 1 187 ? 41.510 5.937 -71.300 1.00 59.06 187 SER A N 1
ATOM 1515 C CA . SER A 1 187 ? 42.777 6.573 -71.710 1.00 59.06 187 SER A CA 1
ATOM 1516 C C . SER A 1 187 ? 43.882 5.582 -72.107 1.00 59.06 187 SER A C 1
ATOM 1518 O O . SER A 1 187 ? 44.958 6.016 -72.494 1.00 59.06 187 SER A O 1
ATOM 1520 N N . GLY A 1 188 ? 43.636 4.269 -72.014 1.00 53.50 188 GLY A N 1
ATOM 1521 C CA . GLY A 1 188 ? 44.568 3.207 -72.426 1.00 53.50 188 GLY A CA 1
ATOM 1522 C C . GLY A 1 188 ? 44.305 2.621 -73.820 1.00 53.50 188 GLY A C 1
ATOM 1523 O O . GLY A 1 188 ? 44.881 1.592 -74.155 1.00 53.50 188 GLY A O 1
ATOM 1524 N N . GLN A 1 189 ? 43.413 3.229 -74.607 1.00 48.22 189 GLN A N 1
ATOM 1525 C CA . GLN A 1 189 ? 43.202 2.923 -76.025 1.00 48.22 189 GLN A CA 1
ATOM 1526 C C . GLN A 1 189 ? 43.586 4.150 -76.861 1.00 48.22 189 GLN A C 1
ATOM 1528 O O . GLN A 1 189 ? 42.715 4.882 -77.324 1.00 48.22 189 GLN A O 1
ATOM 1533 N N . VAL A 1 190 ? 44.887 4.394 -77.009 1.00 45.25 190 VAL A N 1
ATOM 1534 C CA . VAL A 1 190 ? 45.469 5.161 -78.121 1.00 45.25 190 VAL A CA 1
ATOM 1535 C C . VAL A 1 190 ? 46.731 4.433 -78.547 1.00 45.25 190 VAL A C 1
ATOM 1537 O O . VAL A 1 190 ? 47.512 4.078 -77.636 1.00 45.25 190 VAL A O 1
#

pLDDT: mean 86.56, std 9.16, range [45.25, 94.88]

Foldseek 3Di:
DDPVVLLVVLVVQLCVLCVDLALVSLVVSQVSNWAWDDFDWDDDLFKIKTKTKTKGFQQSSLVNLVVVLVVLVVVLVVLVPDDDPDPVSVVVSVVVNVVSVVVSVVSVCDQVVDWDKDFDDDPPDDPVQGDDIDTGTHRDIDMDIDMDMGGPVVSVVVVVVVVVVVVVVVVVVVVVVVVVVVVVVVVPPD